Protein AF-A0A7Y2B3M0-F1 (afdb_monomer)

Solv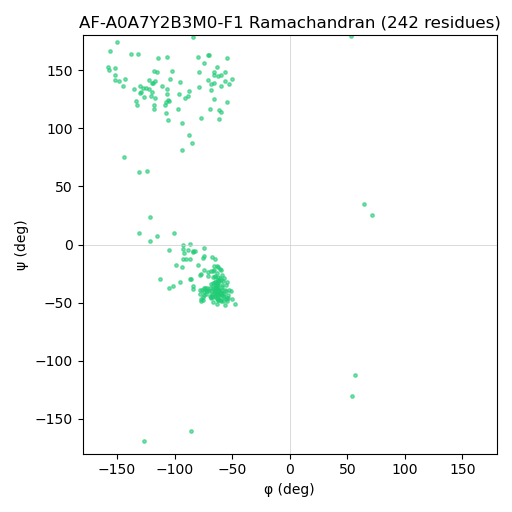ent-accessible surface area (backbone atoms only — not comparable to full-atom values): 13397 Å² total; per-residue (Å²): 131,68,60,68,61,49,25,58,49,48,61,69,69,32,36,65,32,45,37,35,51,78,42,70,44,81,36,73,68,59,96,80,57,89,40,47,88,59,35,51,63,46,27,55,77,70,73,52,77,94,73,51,68,92,46,26,65,62,54,41,37,53,62,37,59,78,42,57,67,53,59,34,37,34,54,42,44,43,67,68,42,47,84,82,48,54,66,75,58,39,59,51,47,28,54,43,48,55,80,54,57,47,40,76,67,41,89,57,40,70,48,19,52,53,46,40,54,36,45,44,54,48,24,71,48,36,63,92,61,28,67,86,70,63,26,29,38,38,30,36,40,40,29,30,92,41,72,67,48,44,54,50,69,66,36,96,69,57,47,45,36,22,52,49,32,40,56,53,49,53,38,59,81,81,32,53,52,45,65,77,34,48,68,37,61,54,37,54,50,42,89,62,30,60,25,54,48,60,38,78,45,77,55,71,69,59,94,54,35,38,27,37,40,36,31,30,38,31,74,63,54,56,66,46,67,86,41,56,66,40,67,18,76,28,52,60,57,62,78,81,74,75,84,127

Foldseek 3Di:
DPFVVQLVVVLVVFFKKKKFFPDKDKDQADPVACALVLLVVLCVVLVHDDDDRVCSLVSLLVSLLVDDQLVSQLSLLCSLQPVVDDSVRSSVLSVCQQVHQCLAPPPQLLCSLSSSRSLSSSCVSPVPRGDRFIKMKIKMKMFGPDPVVQCQLPPPDHFLLQVLQFLCQLADCPQPSCVVCVSQSSGLHDPSSNSQFSDWDWDDDDDRITMIITMGGCSNRVRCNPRGIDMGGGDHHDDPDPDD

Structure (mmCIF, N/CA/C/O backbone):
data_AF-A0A7Y2B3M0-F1
#
_entry.id   AF-A0A7Y2B3M0-F1
#
loop_
_atom_site.group_PDB
_atom_site.id
_atom_site.type_symbol
_atom_site.label_atom_id
_atom_site.label_alt_id
_atom_site.label_comp_id
_atom_site.label_asym_id
_atom_site.label_entity_id
_atom_site.label_seq_id
_atom_site.pdbx_PDB_ins_code
_atom_site.Cartn_x
_atom_site.Cartn_y
_atom_site.Cartn_z
_atom_site.occupancy
_atom_site.B_iso_or_equiv
_atom_site.auth_seq_id
_atom_site.auth_comp_id
_atom_site.auth_asym_id
_atom_site.auth_atom_id
_atom_site.pdbx_PDB_model_num
ATOM 1 N N . MET A 1 1 ? -5.504 -18.531 -31.315 1.00 42.00 1 MET A N 1
ATOM 2 C CA . MET A 1 1 ? -4.315 -18.423 -32.203 1.00 42.00 1 MET A CA 1
ATOM 3 C C . MET A 1 1 ? -3.896 -16.975 -32.497 1.00 42.00 1 MET A C 1
ATOM 5 O O . MET A 1 1 ? -2.816 -16.779 -33.042 1.00 42.00 1 MET A O 1
ATOM 9 N N . THR A 1 2 ? -4.705 -15.974 -32.122 1.00 44.50 2 THR A N 1
ATOM 10 C CA . THR A 1 2 ? -4.418 -14.540 -32.324 1.00 44.50 2 THR A CA 1
ATOM 11 C C . THR A 1 2 ? -3.591 -13.923 -31.180 1.00 44.50 2 THR A C 1
ATOM 13 O O . THR A 1 2 ? -2.756 -13.068 -31.456 1.00 44.50 2 THR A O 1
ATOM 16 N N . ASP A 1 3 ? -3.715 -14.419 -29.940 1.00 51.50 3 ASP A N 1
ATOM 17 C CA . ASP A 1 3 ? -3.012 -13.863 -28.764 1.00 51.50 3 ASP A CA 1
ATOM 18 C C . ASP A 1 3 ? -1.495 -14.062 -28.760 1.00 51.50 3 ASP A C 1
ATOM 20 O O . ASP A 1 3 ? -0.745 -13.110 -28.561 1.00 51.50 3 ASP A O 1
ATOM 24 N N . ALA A 1 4 ? -1.014 -15.270 -29.068 1.00 49.09 4 ALA A N 1
ATOM 25 C CA . ALA A 1 4 ? 0.418 -15.575 -28.996 1.00 49.09 4 ALA A CA 1
ATOM 26 C C . ALA A 1 4 ? 1.272 -14.722 -29.959 1.00 49.09 4 ALA A C 1
ATOM 28 O O . ALA A 1 4 ? 2.414 -14.390 -29.656 1.00 49.09 4 ALA A O 1
ATOM 29 N N . ARG A 1 5 ? 0.715 -14.321 -31.115 1.00 45.62 5 ARG A N 1
ATOM 30 C CA . ARG A 1 5 ? 1.388 -13.411 -32.064 1.00 45.62 5 ARG A CA 1
ATOM 31 C C . ARG A 1 5 ? 1.350 -11.948 -31.617 1.00 45.62 5 ARG A C 1
ATOM 33 O O . ARG A 1 5 ? 2.206 -11.179 -32.044 1.00 45.62 5 ARG A O 1
ATOM 40 N N . SER A 1 6 ? 0.364 -11.564 -30.807 1.00 53.88 6 SER A N 1
ATOM 41 C CA . SER A 1 6 ? 0.262 -10.219 -30.239 1.00 53.88 6 SER A CA 1
ATOM 42 C C . SER A 1 6 ? 1.246 -10.053 -29.081 1.00 53.88 6 SER A C 1
ATOM 44 O O . SER A 1 6 ? 2.038 -9.117 -29.104 1.00 53.88 6 SER A O 1
ATOM 46 N N . ALA A 1 7 ? 1.298 -11.019 -28.155 1.00 53.41 7 ALA A N 1
ATOM 47 C CA . ALA A 1 7 ? 2.255 -11.039 -27.046 1.00 53.41 7 ALA A CA 1
ATOM 48 C C . ALA A 1 7 ? 3.722 -11.060 -27.528 1.00 53.41 7 ALA A C 1
ATOM 50 O O . ALA A 1 7 ? 4.543 -10.272 -27.059 1.00 53.41 7 ALA A O 1
ATOM 51 N N . ASP A 1 8 ? 4.049 -11.873 -28.547 1.00 54.00 8 ASP A N 1
ATOM 52 C CA . ASP A 1 8 ? 5.396 -11.896 -29.151 1.00 54.00 8 ASP A CA 1
ATOM 53 C C . ASP A 1 8 ? 5.755 -10.565 -29.843 1.00 54.00 8 ASP A C 1
ATOM 55 O O . ASP A 1 8 ? 6.922 -10.184 -29.909 1.00 54.00 8 ASP A O 1
ATOM 59 N N . ARG A 1 9 ? 4.768 -9.801 -30.330 1.00 54.81 9 ARG A N 1
ATOM 60 C CA . ARG A 1 9 ? 5.015 -8.476 -30.917 1.00 54.81 9 ARG A CA 1
ATOM 61 C C . ARG A 1 9 ? 5.235 -7.410 -29.846 1.00 54.81 9 ARG A C 1
ATOM 63 O O . ARG A 1 9 ? 6.160 -6.615 -29.978 1.00 54.81 9 ARG A O 1
ATOM 70 N N . THR A 1 10 ? 4.443 -7.417 -28.779 1.00 58.38 10 THR A N 1
ATOM 71 C CA . THR A 1 10 ? 4.579 -6.456 -27.678 1.00 58.38 10 THR A CA 1
ATOM 72 C C . THR A 1 10 ? 5.896 -6.649 -26.922 1.00 58.38 10 THR A C 1
ATOM 74 O O . THR A 1 10 ? 6.602 -5.677 -26.663 1.00 58.38 10 THR A O 1
ATOM 77 N N . ARG A 1 11 ? 6.326 -7.901 -26.708 1.00 57.12 11 ARG A N 1
ATOM 78 C CA . ARG A 1 11 ? 7.630 -8.211 -26.099 1.00 57.12 11 ARG A CA 1
ATOM 79 C C . ARG A 1 11 ? 8.821 -7.695 -26.921 1.00 57.12 11 ARG A C 1
ATOM 81 O O . ARG A 1 11 ? 9.835 -7.286 -26.354 1.00 57.12 11 ARG A O 1
ATOM 88 N N . ARG A 1 12 ? 8.687 -7.648 -28.253 1.00 56.94 12 ARG A N 1
ATOM 89 C CA . ARG A 1 12 ? 9.691 -7.079 -29.177 1.00 56.94 12 ARG A CA 1
ATOM 90 C C . ARG A 1 12 ? 9.731 -5.549 -29.174 1.00 56.94 12 ARG A C 1
ATOM 92 O O . ARG A 1 12 ? 10.746 -4.976 -29.560 1.00 56.94 12 ARG A O 1
ATOM 99 N N . GLU A 1 13 ? 8.656 -4.891 -28.751 1.00 69.31 13 GLU A N 1
ATOM 100 C CA . GLU A 1 13 ? 8.584 -3.430 -28.615 1.00 69.31 13 GLU A CA 1
ATOM 101 C C . GLU A 1 13 ? 8.982 -2.939 -27.215 1.00 69.31 13 GLU A C 1
ATOM 103 O O . GLU A 1 13 ? 9.154 -1.733 -27.027 1.00 69.31 13 GLU A O 1
ATOM 108 N N . GLY A 1 14 ? 9.195 -3.854 -26.264 1.00 82.38 14 GLY A N 1
ATOM 109 C CA . GLY A 1 14 ? 9.702 -3.535 -24.936 1.00 82.38 14 GLY A CA 1
ATOM 110 C C . GLY A 1 14 ? 11.018 -2.758 -24.960 1.00 82.38 14 GLY A C 1
ATOM 111 O O . GLY A 1 14 ? 11.762 -2.732 -25.953 1.00 82.38 14 GLY A O 1
ATOM 112 N N . ARG A 1 15 ? 11.309 -2.104 -23.843 1.00 93.50 15 ARG A N 1
ATOM 113 C CA . ARG A 1 15 ? 12.589 -1.446 -23.601 1.00 93.50 15 ARG A CA 1
ATOM 114 C C . ARG A 1 15 ? 13.291 -2.122 -22.447 1.00 93.50 15 ARG A C 1
ATOM 116 O O . ARG A 1 15 ? 12.646 -2.635 -21.536 1.00 93.50 15 ARG A O 1
ATOM 123 N N . GLU A 1 16 ? 14.611 -2.097 -22.534 1.00 96.06 16 GLU A N 1
ATOM 124 C CA . GLU A 1 16 ? 15.464 -2.560 -21.460 1.00 96.06 16 GLU A CA 1
ATOM 125 C C . GLU A 1 16 ? 15.555 -1.477 -20.379 1.00 96.06 16 GLU A C 1
ATOM 127 O O . GLU A 1 16 ? 15.729 -0.282 -20.670 1.00 96.06 16 GLU A O 1
ATOM 132 N N . PHE A 1 17 ? 15.445 -1.927 -19.137 1.00 97.31 17 PHE A N 1
ATOM 133 C CA . PHE A 1 17 ? 15.629 -1.147 -17.931 1.00 97.31 17 PHE A CA 1
ATOM 134 C C . PHE A 1 17 ? 16.642 -1.852 -17.037 1.00 97.31 17 PHE A C 1
ATOM 136 O O . PHE A 1 17 ? 16.553 -3.060 -16.828 1.00 97.31 17 PHE A O 1
ATOM 143 N N . GLN A 1 18 ? 17.587 -1.091 -16.500 1.00 97.88 18 GLN A N 1
ATOM 144 C CA . GLN A 1 18 ? 18.466 -1.541 -15.428 1.00 97.88 18 GLN A CA 1
ATOM 145 C C . GLN A 1 18 ? 17.874 -1.056 -14.112 1.00 97.88 18 GLN A C 1
ATOM 147 O O . GLN A 1 18 ? 17.516 0.119 -13.999 1.00 97.88 18 GLN A O 1
ATOM 152 N N . VAL A 1 19 ? 17.721 -1.956 -13.149 1.00 98.12 19 VAL A N 1
ATOM 153 C CA . VAL A 1 19 ? 17.032 -1.674 -11.893 1.00 98.12 19 VAL A CA 1
ATOM 154 C C . VAL A 1 19 ? 17.940 -2.007 -10.726 1.00 98.12 19 VAL A C 1
ATOM 156 O O . VAL A 1 19 ? 18.574 -3.058 -10.704 1.00 98.12 19 VAL A O 1
ATOM 159 N N . GLU A 1 20 ? 17.980 -1.104 -9.759 1.00 97.81 20 GLU A N 1
ATOM 160 C CA . GLU A 1 20 ? 18.671 -1.258 -8.483 1.00 97.81 20 GLU A CA 1
ATOM 161 C C . GLU A 1 20 ? 17.637 -1.124 -7.361 1.00 97.81 20 GLU A C 1
ATOM 163 O O . GLU A 1 20 ? 16.876 -0.150 -7.334 1.00 97.81 20 GLU A O 1
ATOM 168 N N . CYS A 1 21 ? 17.594 -2.090 -6.444 1.00 97.31 21 CYS A N 1
ATOM 169 C CA . CYS A 1 21 ? 16.841 -1.978 -5.202 1.00 97.31 21 CYS A CA 1
ATOM 170 C C . CYS A 1 21 ? 17.634 -1.096 -4.237 1.00 97.31 21 CYS A C 1
ATOM 172 O O . CYS A 1 21 ? 18.686 -1.480 -3.734 1.00 97.31 21 CYS A O 1
ATOM 174 N N . VAL A 1 22 ? 17.134 0.114 -4.005 1.00 96.69 22 VAL A N 1
ATOM 175 C CA . VAL A 1 22 ? 17.760 1.091 -3.106 1.00 96.69 22 VAL A CA 1
ATOM 176 C C . VAL A 1 22 ? 17.346 0.820 -1.664 1.00 96.69 22 VAL A C 1
ATOM 178 O O . VAL A 1 22 ? 18.139 0.975 -0.736 1.00 96.69 22 VAL A O 1
ATOM 181 N N . HIS A 1 23 ? 16.086 0.436 -1.466 1.00 96.62 23 HIS A N 1
ATOM 182 C CA . HIS A 1 23 ? 15.541 0.153 -0.151 1.00 96.62 23 HIS A CA 1
ATOM 183 C C . HIS A 1 23 ? 14.409 -0.865 -0.238 1.00 96.62 23 HIS A C 1
ATOM 185 O O . HIS A 1 23 ? 13.566 -0.788 -1.128 1.00 96.62 23 HIS A O 1
ATOM 191 N N . TRP A 1 24 ? 14.351 -1.759 0.741 1.00 97.19 24 TRP A N 1
ATOM 192 C CA . TRP A 1 24 ? 13.223 -2.644 0.980 1.00 97.19 24 TRP A CA 1
ATOM 193 C C . TRP A 1 24 ? 12.932 -2.639 2.478 1.00 97.19 24 TRP A C 1
ATOM 195 O O . TRP A 1 24 ? 13.850 -2.735 3.297 1.00 97.19 24 TRP A O 1
ATOM 205 N N . ALA A 1 25 ? 11.664 -2.504 2.848 1.00 96.31 25 ALA A N 1
ATOM 206 C CA . ALA A 1 25 ? 11.243 -2.609 4.234 1.00 96.31 25 ALA A CA 1
ATOM 207 C C . ALA A 1 25 ? 9.803 -3.094 4.350 1.00 96.31 25 ALA A C 1
ATOM 209 O O . ALA A 1 25 ? 8.925 -2.703 3.578 1.00 96.31 25 ALA A O 1
ATOM 210 N N . GLN A 1 26 ? 9.537 -3.865 5.402 1.00 94.56 26 GLN A N 1
ATOM 211 C CA . GLN A 1 26 ? 8.171 -4.070 5.859 1.00 94.56 26 GLN A CA 1
ATOM 212 C C . GLN A 1 26 ? 7.615 -2.769 6.442 1.00 94.56 26 GLN A C 1
ATOM 214 O O . GLN A 1 26 ? 8.246 -2.124 7.284 1.00 94.56 26 GLN A O 1
ATOM 219 N N . VAL A 1 27 ? 6.401 -2.415 6.038 1.00 93.25 27 VAL A N 1
ATOM 220 C CA . VAL A 1 27 ? 5.670 -1.256 6.549 1.00 93.25 27 VAL A CA 1
ATOM 221 C C . VAL A 1 27 ? 4.384 -1.697 7.232 1.00 93.25 27 VAL A C 1
ATOM 223 O O . VAL A 1 27 ? 3.783 -2.715 6.894 1.00 93.25 27 VAL A O 1
ATOM 226 N N . ARG A 1 28 ? 3.980 -0.924 8.242 1.00 87.56 28 ARG A N 1
ATOM 227 C CA . ARG A 1 28 ? 2.812 -1.210 9.096 1.00 87.56 28 ARG A CA 1
ATOM 228 C C . ARG A 1 28 ? 1.698 -0.176 8.973 1.00 87.56 28 ARG A C 1
ATOM 230 O O . ARG A 1 28 ? 0.762 -0.194 9.757 1.00 87.56 28 ARG A O 1
ATOM 237 N N . ALA A 1 29 ? 1.838 0.747 8.033 1.00 89.38 29 ALA A N 1
ATOM 238 C CA . ALA A 1 29 ? 0.847 1.751 7.698 1.00 89.38 29 ALA A CA 1
ATOM 239 C C . ALA A 1 29 ? 1.104 2.216 6.265 1.00 89.38 29 ALA A C 1
ATOM 241 O O . ALA A 1 29 ? 2.250 2.209 5.804 1.00 89.38 29 ALA A O 1
ATOM 242 N N . LEU A 1 30 ? 0.045 2.623 5.570 1.00 89.44 30 LEU A N 1
ATOM 243 C CA . LEU A 1 30 ? 0.185 3.304 4.288 1.00 89.44 30 LEU A CA 1
ATOM 244 C C . LEU A 1 30 ? 0.655 4.750 4.503 1.00 89.44 30 LEU A C 1
ATOM 246 O O . LEU A 1 30 ? 0.369 5.328 5.554 1.00 89.44 30 LEU A O 1
ATOM 250 N N . PRO A 1 31 ? 1.294 5.381 3.500 1.00 82.38 31 PRO A N 1
ATOM 251 C CA . PRO A 1 31 ? 1.662 6.796 3.571 1.00 82.38 31 PRO A CA 1
ATOM 252 C C . PRO A 1 31 ? 0.476 7.741 3.821 1.00 82.38 31 PRO A C 1
ATOM 254 O O . PRO A 1 31 ? 0.659 8.803 4.408 1.00 82.38 31 PRO A O 1
ATOM 257 N N . SER A 1 32 ? -0.735 7.365 3.389 1.00 81.00 32 SER A N 1
ATOM 258 C CA . SER A 1 32 ? -1.970 8.114 3.656 1.00 81.00 32 SER A CA 1
ATOM 259 C C . SER A 1 32 ? -2.360 8.110 5.138 1.00 81.00 32 SER A C 1
ATOM 261 O O . SER A 1 32 ? -2.851 9.130 5.617 1.00 81.00 32 SER A O 1
ATOM 263 N N . GLY A 1 33 ? -2.110 7.000 5.846 1.00 85.56 33 GLY A N 1
ATOM 264 C CA . GLY A 1 33 ? -2.260 6.822 7.295 1.00 85.56 33 GLY A CA 1
ATOM 265 C C . GLY A 1 33 ? -3.624 7.197 7.898 1.00 85.56 33 GLY A C 1
ATOM 266 O O . GLY A 1 33 ? -4.533 7.678 7.224 1.00 85.56 33 GLY A O 1
ATOM 267 N N . TRP A 1 34 ? -3.761 7.020 9.213 1.00 94.75 34 TRP A N 1
ATOM 268 C CA . TRP A 1 34 ? -4.902 7.519 9.992 1.00 94.75 34 TRP A CA 1
ATOM 269 C C . TRP A 1 34 ? -4.569 8.888 10.589 1.00 94.75 34 TRP A C 1
ATOM 271 O O . TRP A 1 34 ? -4.131 9.005 11.729 1.00 94.75 34 TRP A O 1
ATOM 281 N N . THR A 1 35 ? -4.709 9.931 9.772 1.00 95.38 35 THR A N 1
ATOM 282 C CA . THR A 1 35 ? -4.489 11.328 10.179 1.00 95.38 35 THR A CA 1
ATOM 283 C C . THR A 1 35 ? -5.700 11.886 10.936 1.00 95.38 35 THR A C 1
ATOM 285 O O . THR A 1 35 ? -6.802 11.357 10.768 1.00 95.38 35 THR A O 1
ATOM 288 N N . PRO A 1 36 ? -5.561 12.988 11.703 1.00 95.69 36 PRO A N 1
ATOM 289 C CA . PRO A 1 36 ? -6.703 13.633 12.358 1.00 95.69 36 PRO A CA 1
ATOM 290 C C . PRO A 1 36 ? -7.861 13.923 11.394 1.00 95.69 36 PRO A C 1
ATOM 292 O O . PRO A 1 36 ? -9.005 13.615 11.698 1.00 95.69 36 PRO A O 1
ATOM 295 N N . ALA A 1 37 ? -7.569 14.367 10.168 1.00 95.00 37 ALA A N 1
ATOM 296 C CA . ALA A 1 37 ? -8.586 14.616 9.142 1.00 95.00 37 ALA A CA 1
ATOM 297 C C . ALA A 1 37 ? -9.443 13.383 8.782 1.00 95.00 37 A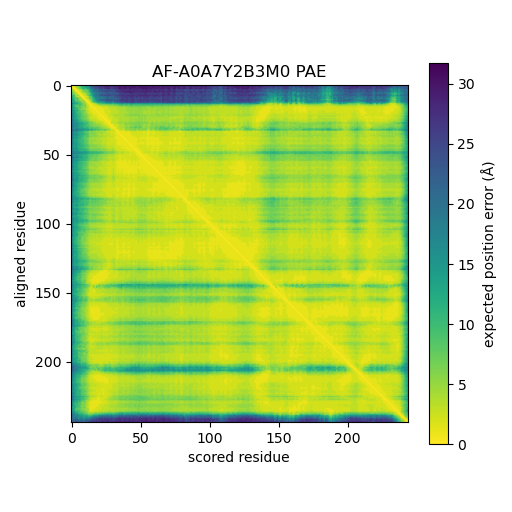LA A C 1
ATOM 299 O O . ALA A 1 37 ? -10.573 13.538 8.326 1.00 95.00 37 ALA A O 1
ATOM 300 N N . ARG A 1 38 ? -8.917 12.165 8.969 1.00 95.31 38 ARG A N 1
ATOM 301 C CA . ARG A 1 38 ? -9.646 10.902 8.762 1.00 95.31 38 ARG A CA 1
ATOM 302 C C . ARG A 1 38 ? -10.257 10.352 10.046 1.00 95.31 38 ARG A C 1
ATOM 304 O O . ARG A 1 38 ? -11.298 9.708 9.991 1.00 95.31 38 ARG A O 1
ATOM 311 N N . LEU A 1 39 ? -9.605 10.593 11.179 1.00 97.75 39 LEU A N 1
ATOM 312 C CA . LEU A 1 39 ? -10.051 10.127 12.488 1.00 97.75 39 LEU A CA 1
ATOM 313 C C . LEU A 1 39 ? -11.248 10.929 13.004 1.00 97.75 39 LEU A C 1
ATOM 315 O O . LEU A 1 39 ? -12.158 10.335 13.563 1.00 97.75 39 LEU A O 1
ATOM 319 N N . MET A 1 40 ? -11.296 12.243 12.769 1.00 96.94 40 MET A N 1
ATOM 320 C CA . MET A 1 40 ? -12.395 13.089 13.252 1.00 96.94 40 MET A CA 1
ATOM 321 C C . MET A 1 40 ? -13.771 12.657 12.699 1.00 96.94 40 MET A C 1
ATOM 323 O O . MET A 1 40 ? -14.667 12.428 13.504 1.00 96.94 40 MET A O 1
ATOM 327 N N . PRO A 1 41 ? -13.957 12.407 11.384 1.00 95.81 41 PRO A N 1
ATOM 328 C CA . PRO A 1 41 ? -15.227 11.867 10.883 1.00 95.81 41 PRO A CA 1
ATOM 329 C C . PRO A 1 41 ? -15.571 10.472 11.428 1.00 95.81 41 PRO A C 1
ATOM 331 O O . PRO A 1 41 ? -16.745 10.129 11.565 1.00 95.81 41 PRO A O 1
ATOM 334 N N . LEU A 1 42 ? -14.560 9.646 11.725 1.00 97.44 42 LEU A N 1
ATOM 335 C CA . LEU A 1 42 ? -14.775 8.343 12.352 1.00 97.44 42 LEU A CA 1
ATOM 336 C C . LEU A 1 42 ? -15.250 8.519 13.802 1.00 97.44 42 LEU A C 1
ATOM 338 O O . LEU A 1 42 ? -16.223 7.878 14.180 1.00 97.44 42 LEU A O 1
ATOM 342 N N . LEU A 1 43 ? -14.643 9.418 14.579 1.00 98.00 43 LEU A N 1
ATOM 343 C CA . LEU A 1 43 ? -15.092 9.774 15.930 1.00 98.00 43 LEU A CA 1
ATOM 344 C C . LEU A 1 43 ? -16.540 10.269 15.945 1.00 98.00 43 LEU A C 1
ATOM 346 O O . LEU A 1 43 ? -17.320 9.799 16.771 1.00 98.00 43 LEU A O 1
ATOM 350 N N . ASP A 1 44 ? -16.923 11.112 14.983 1.00 95.62 44 ASP A N 1
ATOM 351 C CA . ASP A 1 44 ? -18.313 11.553 14.827 1.00 95.62 44 ASP A CA 1
ATOM 352 C C . ASP A 1 44 ? -19.255 10.352 14.620 1.00 95.62 44 ASP A C 1
ATOM 354 O O . ASP A 1 44 ? -20.300 10.252 15.260 1.00 95.62 44 ASP A O 1
ATOM 358 N N . SER A 1 45 ? -18.870 9.392 13.768 1.00 94.38 45 SER A N 1
ATOM 359 C CA . SER A 1 45 ? -19.652 8.162 13.545 1.00 94.38 45 SER A CA 1
ATOM 360 C C . SER A 1 45 ? -19.676 7.216 14.752 1.00 94.38 45 SER A C 1
ATOM 362 O O . SER A 1 45 ? -20.589 6.401 14.883 1.00 94.38 45 SER A O 1
ATOM 364 N N . LEU A 1 46 ? -18.681 7.332 15.635 1.00 96.56 46 LEU A N 1
ATOM 365 C CA . LEU A 1 46 ? -18.602 6.612 16.902 1.00 96.56 46 LEU A CA 1
ATOM 366 C C . LEU A 1 46 ? -19.344 7.335 18.036 1.00 96.56 46 LEU A C 1
ATOM 368 O O . LEU A 1 46 ? -19.384 6.786 19.136 1.00 96.56 46 LEU A O 1
ATOM 372 N N . GLU A 1 47 ? -19.960 8.490 17.757 1.00 96.19 47 GLU A N 1
ATOM 373 C CA . GLU A 1 47 ? -20.680 9.349 18.707 1.00 96.19 47 GLU A CA 1
ATOM 374 C C . GLU A 1 47 ? -19.769 9.953 19.796 1.00 96.19 47 GLU A C 1
ATOM 376 O O . GLU A 1 47 ? -20.174 10.135 20.945 1.00 96.19 47 GLU A O 1
ATOM 381 N N . VAL A 1 48 ? -18.521 10.275 19.434 1.00 96.38 48 VAL A N 1
ATOM 382 C CA . VAL A 1 48 ? -17.535 10.902 20.328 1.00 96.38 48 VAL A CA 1
ATOM 383 C C . VAL A 1 48 ? -17.320 12.361 19.934 1.00 96.38 48 VAL A C 1
ATOM 385 O O . VAL A 1 48 ? -16.760 12.658 18.884 1.00 96.38 48 VAL A O 1
ATOM 388 N N . GLU A 1 49 ? -17.727 13.281 20.807 1.00 93.44 49 GLU A N 1
ATOM 389 C CA . GLU A 1 49 ? -17.650 14.727 20.568 1.00 93.44 49 GLU A CA 1
ATOM 390 C C . GLU A 1 49 ? -16.540 15.408 21.385 1.00 93.44 49 GLU A C 1
ATOM 392 O O . GLU A 1 49 ? -16.087 14.902 22.412 1.00 93.44 49 GLU A O 1
ATOM 397 N N . GLY A 1 50 ? -16.145 16.616 20.964 1.00 93.31 50 GLY A N 1
ATOM 398 C CA . GLY A 1 50 ? -15.253 17.487 21.743 1.00 93.31 50 GLY A CA 1
ATOM 399 C C . GLY A 1 50 ? -13.799 17.015 21.811 1.00 93.31 50 GLY A C 1
ATOM 400 O O . GLY A 1 50 ? -13.101 17.345 22.767 1.00 93.31 50 GLY A O 1
ATOM 401 N N . VAL A 1 51 ? -13.358 16.238 20.820 1.00 96.25 51 VAL A N 1
ATOM 402 C CA . VAL A 1 51 ? -11.992 15.712 20.728 1.00 96.25 51 VAL A CA 1
ATOM 403 C C . VAL A 1 51 ? -11.081 16.712 20.018 1.00 96.25 51 VAL A C 1
ATOM 405 O O . VAL A 1 51 ? -11.409 17.216 18.946 1.00 96.25 51 VAL A O 1
ATOM 408 N N . GLU A 1 52 ? -9.919 16.979 20.608 1.00 96.75 52 GLU A N 1
ATOM 409 C CA . GLU A 1 52 ? -8.854 17.763 19.979 1.00 96.75 52 GLU A CA 1
ATOM 410 C C . GLU A 1 52 ? -8.073 16.904 18.972 1.00 96.75 52 GLU A C 1
ATOM 412 O O . GLU A 1 52 ? -7.872 15.706 19.177 1.00 96.75 52 GLU A O 1
ATOM 417 N N . GLU A 1 53 ? -7.560 17.509 17.895 1.00 96.12 53 GLU A N 1
ATOM 418 C CA . GLU A 1 53 ? -6.848 16.767 16.838 1.00 96.12 53 GLU A CA 1
ATOM 419 C C . GLU A 1 53 ? -5.631 15.978 17.352 1.00 96.12 53 GLU A C 1
ATOM 421 O O . GLU A 1 53 ? -5.313 14.920 16.806 1.00 96.12 53 GLU A O 1
ATOM 426 N N . SER A 1 54 ? -4.954 16.471 18.398 1.00 96.56 54 SER A N 1
ATOM 427 C CA . SER A 1 54 ? -3.811 15.784 19.019 1.00 96.56 54 SER A CA 1
ATOM 428 C C . SER A 1 54 ? -4.193 14.466 19.685 1.00 96.56 54 SER A C 1
ATOM 430 O O . SER A 1 54 ? -3.360 13.563 19.758 1.00 96.56 54 SER A O 1
ATOM 432 N N . ASP A 1 55 ? -5.444 14.356 20.124 1.00 97.62 55 ASP A N 1
ATOM 433 C CA . ASP A 1 55 ? -5.953 13.243 20.921 1.00 97.62 55 ASP A CA 1
ATOM 434 C C . ASP A 1 55 ? -6.828 12.311 20.065 1.00 97.62 55 ASP A C 1
ATOM 436 O O . ASP A 1 55 ? -7.250 11.246 20.516 1.00 97.62 55 ASP A O 1
ATOM 440 N N . ALA A 1 56 ? -7.070 12.674 18.798 1.00 97.94 56 ALA A N 1
ATOM 441 C CA . ALA A 1 56 ? -7.987 11.986 17.896 1.00 97.94 56 ALA A CA 1
ATOM 442 C C . ALA A 1 56 ? -7.700 10.484 17.773 1.00 97.94 56 ALA A C 1
ATOM 444 O O . ALA A 1 56 ? -8.629 9.677 17.807 1.00 97.94 56 ALA A O 1
ATOM 445 N N . LEU A 1 57 ? -6.428 10.084 17.656 1.00 97.75 57 LEU A N 1
ATOM 446 C CA . LEU A 1 57 ? -6.073 8.666 17.553 1.00 97.75 57 LEU A CA 1
ATOM 447 C C . LEU A 1 57 ? -6.384 7.922 18.853 1.00 97.75 57 LEU A C 1
ATOM 449 O O . LEU A 1 57 ? -7.036 6.885 18.809 1.00 97.75 57 LEU A O 1
ATOM 453 N N . GLU A 1 58 ? -5.947 8.452 19.995 1.00 98.25 58 GLU A N 1
ATOM 454 C CA . GLU A 1 58 ? -6.170 7.825 21.302 1.00 98.25 58 GLU A CA 1
ATOM 455 C C . GLU A 1 58 ? -7.666 7.661 21.584 1.00 98.25 58 GLU A C 1
ATOM 457 O O . GLU A 1 58 ? -8.123 6.553 21.872 1.00 98.25 58 GLU A O 1
ATOM 462 N N . MET A 1 59 ? -8.442 8.728 21.380 1.00 98.31 59 MET A N 1
ATOM 463 C CA . MET A 1 59 ? -9.893 8.706 21.555 1.00 98.31 59 MET A CA 1
ATOM 464 C C . MET A 1 59 ? -10.578 7.733 20.592 1.00 98.31 59 MET A C 1
ATOM 466 O O . MET A 1 59 ? -11.505 7.032 20.992 1.00 98.31 59 MET A O 1
ATOM 470 N N . THR A 1 60 ? -10.104 7.632 19.344 1.00 98.62 60 THR A N 1
ATOM 471 C CA . THR A 1 60 ? -10.652 6.674 18.369 1.00 98.62 60 THR A CA 1
ATOM 472 C C . THR A 1 60 ? -10.414 5.243 18.831 1.00 98.62 60 THR A C 1
ATOM 474 O O . THR A 1 60 ? -11.328 4.424 18.796 1.00 98.62 60 THR A O 1
ATOM 477 N N . LEU A 1 61 ? -9.198 4.926 19.287 1.00 98.50 61 LEU A N 1
ATOM 478 C CA . LEU A 1 61 ? -8.863 3.583 19.757 1.00 98.50 61 LEU A CA 1
ATOM 479 C C . LEU A 1 61 ? -9.708 3.184 20.972 1.00 98.50 61 LEU A C 1
ATOM 481 O O . LEU A 1 61 ? -10.211 2.063 20.999 1.00 98.50 61 LEU A O 1
ATOM 485 N N . MET A 1 62 ? -9.912 4.092 21.932 1.00 98.12 62 MET A N 1
ATOM 486 C CA . MET A 1 62 ? -10.784 3.841 23.085 1.00 98.12 62 MET A CA 1
ATOM 487 C C . MET A 1 62 ? -12.237 3.603 22.660 1.00 98.12 62 MET A C 1
ATOM 489 O O . MET A 1 62 ? -12.843 2.613 23.056 1.00 98.12 62 MET A O 1
ATOM 493 N N . ALA A 1 63 ? -12.774 4.460 21.792 1.00 98.31 63 ALA A N 1
ATOM 494 C CA . ALA A 1 63 ? -14.153 4.352 21.328 1.00 98.31 63 ALA A CA 1
ATOM 495 C C . ALA A 1 63 ? -14.417 3.083 20.500 1.00 98.31 63 ALA A C 1
ATOM 497 O O . ALA A 1 63 ? -15.514 2.528 20.544 1.00 98.31 63 ALA A O 1
ATOM 498 N N . LEU A 1 64 ? -13.416 2.603 19.754 1.00 98.44 64 LEU A N 1
ATOM 499 C CA . LEU A 1 64 ? -13.486 1.306 19.083 1.00 98.44 64 LEU A CA 1
ATOM 500 C C . LEU A 1 64 ? -13.486 0.157 20.099 1.00 98.44 64 LEU A C 1
ATOM 502 O O . LEU A 1 64 ? -14.262 -0.777 19.940 1.00 98.44 64 LEU A O 1
ATOM 506 N N . GLN A 1 65 ? -12.654 0.224 21.143 1.00 97.94 65 GLN A N 1
ATOM 507 C CA . GLN A 1 65 ? -12.553 -0.811 22.182 1.00 97.94 65 GLN A CA 1
ATOM 508 C C . GLN A 1 65 ? -13.811 -0.955 23.049 1.00 97.94 65 GLN A C 1
ATOM 510 O O . GLN A 1 65 ? -14.027 -2.027 23.613 1.00 97.94 65 GLN A O 1
ATOM 515 N N . ASP A 1 66 ? -14.643 0.085 23.132 1.00 97.38 66 ASP A N 1
ATOM 516 C CA . ASP A 1 66 ? -15.940 0.047 23.820 1.00 97.38 66 ASP A CA 1
ATOM 517 C C . ASP A 1 66 ? -17.026 -0.722 23.036 1.00 97.38 66 ASP A C 1
ATOM 519 O O . ASP A 1 66 ? -18.148 -0.883 23.522 1.00 97.38 66 ASP A O 1
ATOM 523 N N . ARG A 1 67 ? -16.704 -1.211 21.830 1.00 96.12 67 ARG A N 1
ATOM 524 C CA . ARG A 1 67 ? -17.603 -1.959 20.940 1.00 96.12 67 ARG A CA 1
ATOM 525 C C . ARG A 1 67 ? -17.134 -3.397 20.747 1.00 96.12 67 ARG A C 1
ATOM 527 O O . ARG A 1 67 ? -15.959 -3.725 20.928 1.00 96.12 67 ARG A O 1
ATOM 534 N N . ASP A 1 68 ? -18.055 -4.254 20.312 1.00 95.19 68 ASP A N 1
ATOM 535 C CA . ASP A 1 68 ? -17.684 -5.582 19.832 1.00 95.19 68 ASP A CA 1
ATOM 536 C C . ASP A 1 68 ? -16.843 -5.467 18.552 1.00 95.19 68 ASP A C 1
ATOM 538 O O . ASP A 1 68 ? -17.010 -4.552 17.744 1.00 95.19 68 ASP A O 1
ATOM 542 N N . LEU A 1 69 ? -15.919 -6.412 18.356 1.00 95.31 69 LEU A N 1
ATOM 543 C CA . LEU A 1 69 ? -14.933 -6.347 17.273 1.00 95.31 69 LEU A CA 1
ATOM 544 C C . LEU A 1 69 ? -15.576 -6.275 15.880 1.00 95.31 69 LEU A C 1
ATOM 546 O O . LEU A 1 69 ? -15.079 -5.548 15.026 1.00 95.31 69 LEU A O 1
ATOM 550 N N . ASP A 1 70 ? -16.690 -6.979 15.669 1.00 94.94 70 ASP A N 1
ATOM 551 C CA . ASP A 1 70 ? -17.438 -6.930 14.409 1.00 94.94 70 ASP A CA 1
ATOM 552 C C . ASP A 1 70 ? -17.997 -5.525 14.136 1.00 94.94 70 ASP A C 1
ATOM 554 O O . ASP A 1 70 ? -17.873 -5.007 13.026 1.00 94.94 70 ASP A O 1
ATOM 558 N N . GLU A 1 71 ? -18.557 -4.874 15.161 1.00 94.94 71 GLU A N 1
ATOM 559 C CA . GLU A 1 71 ? -19.108 -3.519 15.054 1.00 94.94 71 GLU A CA 1
ATOM 560 C C . GLU A 1 71 ? -18.001 -2.491 14.812 1.00 94.94 71 GLU A C 1
ATOM 562 O O . GLU A 1 71 ? -18.113 -1.644 13.926 1.00 94.94 71 GLU A O 1
ATOM 567 N N . ALA A 1 72 ? -16.903 -2.590 15.566 1.00 97.31 72 ALA A N 1
ATOM 568 C CA . ALA A 1 72 ? -15.738 -1.737 15.380 1.00 97.31 72 ALA A CA 1
ATOM 569 C C . ALA A 1 72 ? -15.157 -1.890 13.964 1.00 97.31 72 ALA A C 1
ATOM 571 O O . ALA A 1 72 ? -14.822 -0.895 13.317 1.00 97.31 72 ALA A O 1
ATOM 572 N N . ALA A 1 73 ? -15.073 -3.123 13.457 1.00 97.06 73 ALA A N 1
ATOM 573 C CA . ALA A 1 73 ? -14.599 -3.401 12.110 1.00 97.06 73 ALA A CA 1
ATOM 574 C C . ALA A 1 73 ? -15.526 -2.829 11.027 1.00 97.06 73 ALA A C 1
ATOM 576 O O . ALA A 1 73 ? -15.015 -2.182 10.112 1.00 97.06 73 ALA A O 1
ATOM 577 N N . ASP A 1 74 ? -16.854 -2.975 11.130 1.00 96.06 74 ASP A N 1
ATOM 578 C CA . ASP A 1 74 ? -17.777 -2.348 10.167 1.00 96.06 74 ASP A CA 1
ATOM 579 C C . ASP A 1 74 ? -17.668 -0.815 10.189 1.00 96.06 74 ASP A C 1
ATOM 581 O O . ASP A 1 74 ? -17.618 -0.203 9.121 1.00 96.06 74 ASP A O 1
ATOM 585 N N . CYS A 1 75 ? -17.533 -0.183 11.365 1.00 96.38 75 CYS A N 1
ATOM 586 C CA . CYS A 1 75 ? -17.311 1.266 11.470 1.00 96.38 75 CYS A CA 1
ATOM 587 C C . CYS A 1 75 ? -16.042 1.711 10.724 1.00 96.38 75 CYS A C 1
ATOM 589 O O . CYS A 1 75 ? -16.083 2.646 9.919 1.00 96.38 75 CYS A O 1
ATOM 591 N N . VAL A 1 76 ? -14.915 1.027 10.946 1.00 97.62 76 VAL A N 1
ATOM 592 C CA . VAL A 1 76 ? -13.645 1.362 10.281 1.00 97.62 76 VAL A CA 1
ATOM 593 C C . VAL A 1 76 ? -13.723 1.094 8.774 1.00 97.62 76 VAL A C 1
ATOM 595 O O . VAL A 1 76 ? -13.297 1.931 7.978 1.00 97.62 76 VAL A O 1
ATOM 598 N N . LEU A 1 77 ? -14.315 -0.027 8.352 1.00 97.25 77 LEU A N 1
ATOM 599 C CA . LEU A 1 77 ? -14.509 -0.347 6.935 1.00 97.25 77 LEU A CA 1
ATOM 600 C C . LEU A 1 77 ? -15.439 0.661 6.245 1.00 97.25 77 LEU A C 1
ATOM 602 O O . LEU A 1 77 ? -15.175 1.062 5.113 1.00 97.25 77 LEU A O 1
ATOM 606 N N . GLN A 1 78 ? -16.500 1.116 6.913 1.00 96.31 78 GLN A N 1
ATOM 607 C CA . GLN A 1 78 ? -17.384 2.171 6.416 1.00 96.31 78 GLN A CA 1
ATOM 608 C C . GLN A 1 78 ? -16.638 3.504 6.270 1.00 96.31 78 GLN A C 1
ATOM 610 O O . GLN A 1 78 ? -16.872 4.216 5.292 1.00 96.31 78 GLN A O 1
ATOM 615 N N . ALA A 1 79 ? -15.724 3.830 7.187 1.00 96.19 79 ALA A N 1
ATOM 616 C CA . ALA A 1 79 ? -14.888 5.026 7.087 1.00 96.19 79 ALA A CA 1
ATOM 617 C C . ALA A 1 79 ? -13.873 4.950 5.930 1.00 96.19 79 ALA A C 1
ATOM 619 O O . ALA A 1 79 ? -13.587 5.966 5.299 1.00 96.19 79 ALA A O 1
ATOM 620 N N . VAL A 1 80 ? -13.343 3.761 5.623 1.00 95.94 80 VAL A N 1
ATOM 621 C CA . VAL A 1 80 ? -12.405 3.560 4.504 1.00 95.94 80 VAL A CA 1
ATOM 622 C C . VAL A 1 80 ? -13.119 3.529 3.153 1.00 95.94 80 VAL A C 1
ATOM 624 O O . VAL A 1 80 ? -12.688 4.193 2.213 1.00 95.94 80 VAL A O 1
ATOM 627 N N . PHE A 1 81 ? -14.196 2.754 3.037 1.00 95.12 81 PHE A N 1
ATOM 628 C CA . PHE A 1 81 ? -14.820 2.459 1.747 1.00 95.12 81 PHE A CA 1
ATOM 629 C C . PHE A 1 81 ? -16.046 3.318 1.436 1.00 95.12 81 PHE A C 1
ATOM 631 O O . PHE A 1 81 ? -16.454 3.388 0.272 1.00 95.12 81 PHE A O 1
ATOM 638 N N . GLY A 1 82 ? -16.656 3.974 2.423 1.00 93.00 82 GLY A N 1
ATOM 639 C CA . GLY A 1 82 ? -17.877 4.740 2.197 1.00 93.00 82 GLY A CA 1
ATOM 640 C C . GLY A 1 82 ? -18.959 3.883 1.527 1.00 93.00 82 GLY A C 1
ATOM 641 O O . GLY A 1 82 ? -19.220 2.746 1.926 1.00 93.00 82 GLY A O 1
ATOM 642 N N . ASP A 1 83 ? -19.537 4.413 0.451 1.00 90.38 83 ASP A N 1
ATOM 643 C CA . ASP A 1 83 ? -20.556 3.728 -0.355 1.00 90.38 83 ASP A CA 1
ATOM 644 C C . ASP A 1 83 ? -19.977 2.784 -1.425 1.00 90.38 83 ASP A C 1
ATOM 646 O O . ASP A 1 83 ? -20.727 2.074 -2.100 1.00 90.38 83 ASP A O 1
ATOM 650 N N . THR A 1 84 ? -18.650 2.752 -1.605 1.00 90.75 84 THR A N 1
ATOM 651 C CA . THR A 1 84 ? -18.008 1.887 -2.615 1.00 90.75 84 THR A CA 1
ATOM 652 C C . THR A 1 84 ? -18.066 0.407 -2.235 1.00 90.75 84 THR A C 1
ATOM 654 O O . THR A 1 84 ? -18.059 -0.457 -3.112 1.00 90.75 84 THR A O 1
ATOM 657 N N . MET A 1 85 ? -18.208 0.111 -0.939 1.00 93.94 85 MET A N 1
ATOM 658 C CA . MET A 1 85 ? -18.408 -1.234 -0.415 1.00 93.94 85 MET A CA 1
ATOM 6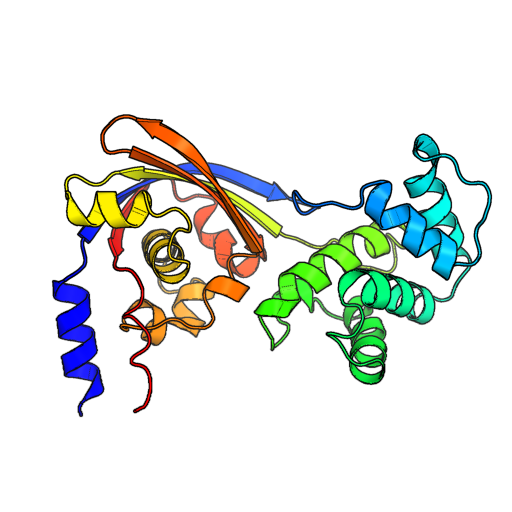59 C C . MET A 1 85 ? -19.763 -1.322 0.283 1.00 93.94 85 MET A C 1
ATOM 661 O O . MET A 1 85 ? -20.040 -0.613 1.251 1.00 93.94 85 MET A O 1
ATOM 665 N N . ARG A 1 86 ? -20.624 -2.217 -0.209 1.00 93.31 86 ARG A N 1
ATOM 666 C CA . ARG A 1 86 ? -21.967 -2.424 0.349 1.00 93.31 86 ARG A CA 1
ATOM 667 C C . ARG A 1 86 ? -21.875 -2.991 1.763 1.00 93.31 86 ARG A C 1
ATOM 669 O O . ARG A 1 86 ? -21.046 -3.857 2.022 1.00 93.31 86 ARG A O 1
ATOM 676 N N . ARG A 1 87 ? -22.815 -2.602 2.625 1.00 92.56 87 ARG A N 1
ATOM 677 C CA . ARG A 1 87 ? -22.890 -3.039 4.028 1.00 92.56 87 ARG A CA 1
ATOM 678 C C . ARG A 1 87 ? -22.739 -4.551 4.226 1.00 92.56 87 ARG A C 1
ATOM 680 O O . ARG A 1 87 ? -21.865 -4.960 4.967 1.00 92.56 87 ARG A O 1
ATOM 687 N N . GLY A 1 88 ? -23.500 -5.377 3.505 1.00 93.31 88 GLY A N 1
ATOM 688 C CA . GLY A 1 88 ? -23.397 -6.837 3.658 1.00 93.31 88 GLY A CA 1
ATOM 689 C C . GLY A 1 88 ? -22.025 -7.422 3.280 1.00 93.31 88 GLY A C 1
ATOM 690 O O . GLY A 1 88 ? -21.654 -8.472 3.782 1.00 93.31 88 GLY A O 1
ATOM 691 N N . VAL A 1 89 ? -21.250 -6.747 2.418 1.00 93.62 89 VAL A N 1
ATOM 692 C CA . VAL A 1 89 ? -19.860 -7.147 2.126 1.00 93.62 89 VAL A CA 1
ATOM 693 C C . VAL A 1 89 ? -18.952 -6.776 3.294 1.00 93.62 89 VAL A C 1
ATOM 695 O O . VAL A 1 89 ? -18.115 -7.582 3.678 1.00 93.62 89 VAL A O 1
ATOM 698 N N . ARG A 1 90 ? -19.144 -5.594 3.892 1.00 94.75 90 ARG A N 1
ATOM 699 C CA . ARG A 1 90 ? -18.384 -5.177 5.076 1.00 94.75 90 ARG A CA 1
ATOM 700 C C . ARG A 1 90 ? -18.669 -6.048 6.293 1.00 94.75 90 ARG A C 1
ATOM 702 O O . ARG A 1 90 ? -17.723 -6.405 6.971 1.00 94.75 90 ARG A O 1
ATOM 709 N N . GLU A 1 91 ? -19.925 -6.429 6.519 1.00 92.81 91 GLU A N 1
ATOM 710 C CA . GLU A 1 91 ? -20.323 -7.338 7.607 1.00 92.81 91 GLU A CA 1
ATOM 711 C C . GLU A 1 91 ? -19.660 -8.720 7.466 1.00 92.81 91 GLU A C 1
ATOM 713 O O . GLU A 1 91 ? -19.213 -9.311 8.445 1.00 92.81 91 GLU A O 1
ATOM 718 N N . ASN A 1 92 ? -19.534 -9.238 6.240 1.00 93.69 92 ASN A N 1
ATOM 719 C CA . ASN A 1 92 ? -18.769 -10.467 6.017 1.00 93.69 92 ASN A CA 1
ATOM 720 C C . ASN A 1 92 ? -17.272 -10.233 6.262 1.00 93.69 92 ASN A C 1
ATOM 722 O O . ASN A 1 92 ? -16.624 -11.005 6.964 1.00 93.69 92 ASN A O 1
ATOM 726 N N . LEU A 1 93 ? -16.735 -9.133 5.730 1.00 95.56 93 LEU A N 1
ATOM 727 C CA . LEU A 1 93 ? -15.321 -8.800 5.843 1.00 95.56 93 LEU A CA 1
ATOM 728 C C . LEU A 1 93 ? -14.887 -8.527 7.297 1.00 95.56 93 LEU A C 1
ATOM 730 O O . LEU A 1 93 ? -13.761 -8.855 7.662 1.00 95.56 93 LEU A O 1
ATOM 734 N N . SER A 1 94 ? -15.757 -7.974 8.149 1.00 94.12 94 SER A N 1
ATOM 735 C CA . SER A 1 94 ? -15.477 -7.777 9.579 1.00 94.12 94 SER A CA 1
ATOM 736 C C . SER A 1 94 ? -15.251 -9.095 10.316 1.00 94.12 94 SER A C 1
ATOM 738 O O . SER A 1 94 ? -14.420 -9.149 11.226 1.00 94.12 94 SER A O 1
ATOM 740 N N . HIS A 1 95 ? -15.938 -10.162 9.898 1.00 92.50 95 HIS A N 1
ATOM 741 C CA . HIS A 1 95 ? -15.686 -11.510 10.399 1.00 92.50 95 HIS A CA 1
ATOM 742 C C . HIS A 1 95 ? -14.397 -12.090 9.795 1.00 92.50 95 HIS A C 1
ATOM 744 O O 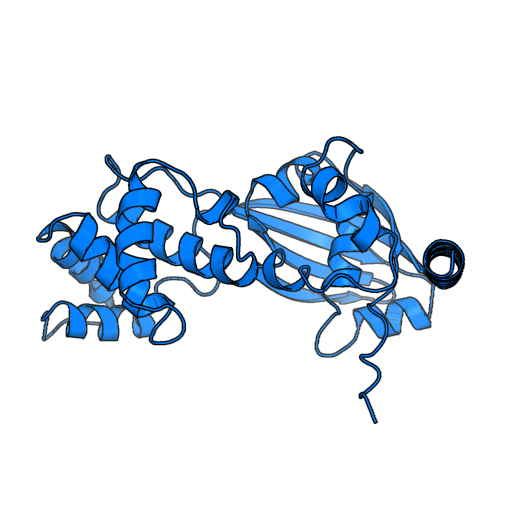. HIS A 1 95 ? -13.531 -12.550 10.537 1.00 92.50 95 HIS A O 1
ATOM 750 N N . GLU A 1 96 ? -14.215 -11.996 8.472 1.00 94.12 96 GLU A N 1
ATOM 751 C CA . GLU A 1 96 ? -13.031 -12.528 7.772 1.00 94.12 96 GLU A CA 1
ATOM 752 C C . GLU A 1 96 ? -11.711 -11.927 8.287 1.00 94.12 96 GLU A C 1
ATOM 754 O O . GLU A 1 96 ? -10.739 -12.652 8.468 1.00 94.12 96 GLU A O 1
ATOM 759 N N . ILE A 1 97 ? -11.663 -10.626 8.603 1.00 94.88 97 ILE A N 1
ATOM 760 C CA . ILE A 1 97 ? -10.464 -9.942 9.135 1.00 94.88 97 ILE A CA 1
ATOM 761 C C . ILE A 1 97 ? -9.964 -10.544 10.467 1.00 94.88 97 ILE A C 1
ATOM 763 O O . ILE A 1 97 ? -8.799 -10.360 10.834 1.00 94.88 97 ILE A O 1
ATOM 767 N N . GLN A 1 98 ? -10.822 -11.243 11.212 1.00 92.06 98 GLN A N 1
ATOM 768 C CA . GLN A 1 98 ? -10.451 -11.872 12.482 1.00 92.06 98 GLN A CA 1
ATOM 769 C C . GLN A 1 98 ? -9.848 -13.264 12.305 1.00 92.06 98 GLN A C 1
ATOM 771 O O . GLN A 1 98 ? -9.051 -13.691 13.143 1.00 92.06 98 GLN A O 1
ATOM 776 N N . GLU A 1 99 ? -10.252 -13.976 11.257 1.00 90.31 99 GLU A N 1
ATOM 777 C CA . GLU A 1 99 ? -9.879 -15.374 11.030 1.00 90.31 99 GLU A CA 1
ATOM 778 C C . GLU A 1 99 ? -8.766 -15.502 9.982 1.00 90.31 99 GLU A C 1
ATOM 780 O O . GLU A 1 99 ? -7.852 -16.313 10.153 1.00 90.31 99 GLU A O 1
ATOM 785 N N . ASP A 1 100 ? -8.794 -14.643 8.962 1.00 93.81 100 ASP A N 1
ATOM 786 C CA . ASP A 1 100 ? -7.959 -14.705 7.767 1.00 93.81 100 ASP A CA 1
ATOM 787 C C . ASP A 1 100 ? -7.198 -13.387 7.514 1.00 93.81 100 ASP A C 1
ATOM 789 O O . ASP A 1 100 ? -7.093 -12.506 8.375 1.00 93.81 100 ASP A O 1
ATOM 793 N N . ARG A 1 101 ? -6.586 -13.267 6.327 1.00 94.25 101 ARG A N 1
ATOM 794 C CA . ARG A 1 101 ? -5.783 -12.107 5.914 1.00 94.25 101 ARG A CA 1
ATOM 795 C C . ARG A 1 101 ? -6.285 -11.488 4.611 1.00 94.25 101 ARG A C 1
ATOM 797 O O . ARG A 1 101 ? -5.523 -11.415 3.649 1.00 94.25 101 ARG A O 1
ATOM 804 N N . PRO A 1 102 ? -7.514 -10.945 4.574 1.00 94.81 102 PRO A N 1
ATOM 805 C CA . PRO A 1 102 ? -8.084 -10.407 3.338 1.00 94.81 102 PRO A CA 1
ATOM 806 C C . PRO A 1 102 ? -7.258 -9.253 2.733 1.00 94.81 102 PRO A C 1
ATOM 808 O O . PRO A 1 102 ? -7.302 -9.001 1.534 1.00 94.81 102 PRO A O 1
ATOM 811 N N . TRP A 1 103 ? -6.411 -8.568 3.504 1.00 94.56 103 TRP A N 1
ATOM 812 C CA . TRP A 1 103 ? -5.462 -7.593 2.943 1.00 94.56 103 TRP A CA 1
ATOM 813 C C . TRP A 1 103 ? -4.348 -8.216 2.068 1.00 94.56 103 TRP A C 1
ATOM 815 O O . TRP A 1 103 ? -3.607 -7.491 1.405 1.00 94.56 103 TRP A O 1
ATOM 825 N N . GLU A 1 104 ? -4.195 -9.540 2.066 1.00 93.06 104 GLU A N 1
ATOM 826 C CA . GLU A 1 104 ? -3.236 -10.300 1.253 1.00 93.06 104 GLU A CA 1
ATOM 827 C C . GLU A 1 104 ? -3.921 -11.022 0.081 1.00 93.06 104 GLU A C 1
ATOM 829 O O . GLU A 1 104 ? -3.364 -11.065 -1.017 1.00 93.06 104 GLU A O 1
ATOM 834 N N . ASP A 1 105 ? -5.134 -11.548 0.273 1.00 90.06 105 ASP A N 1
ATOM 835 C CA . ASP A 1 105 ? -5.761 -12.492 -0.662 1.00 90.06 105 ASP A CA 1
ATOM 836 C C . ASP A 1 105 ? -7.211 -12.169 -1.062 1.00 90.06 105 ASP A C 1
ATOM 838 O O . ASP A 1 105 ? -7.844 -12.968 -1.758 1.00 90.06 105 ASP A O 1
ATOM 842 N N . PHE A 1 106 ? -7.735 -10.984 -0.719 1.00 94.00 106 PHE A N 1
ATOM 843 C CA . PHE A 1 106 ? -9.075 -10.591 -1.162 1.00 94.00 106 PHE A CA 1
ATOM 844 C C . PHE A 1 106 ? -9.176 -10.562 -2.691 1.00 94.00 106 PHE A C 1
ATOM 846 O O . PHE A 1 106 ? -8.286 -10.050 -3.375 1.00 94.00 106 PHE A O 1
ATOM 853 N N . ALA A 1 107 ? -10.280 -11.097 -3.219 1.00 91.31 107 ALA A N 1
ATOM 854 C CA . ALA A 1 107 ? -10.451 -11.338 -4.651 1.00 91.31 107 ALA A CA 1
ATOM 855 C C . ALA A 1 107 ? -10.418 -10.051 -5.493 1.00 91.31 107 ALA A C 1
ATOM 857 O O . ALA A 1 107 ? -9.906 -10.050 -6.611 1.00 91.31 107 ALA A O 1
ATOM 858 N N . GLU A 1 108 ? -10.962 -8.956 -4.961 1.00 93.19 108 GLU A N 1
ATOM 859 C CA . GLU A 1 108 ? -10.904 -7.646 -5.601 1.00 93.19 108 GLU A CA 1
ATOM 860 C C . GLU A 1 108 ? -9.615 -6.925 -5.181 1.00 93.19 108 GLU A C 1
ATOM 862 O O . GLU A 1 108 ? -9.560 -6.262 -4.142 1.00 93.19 108 GLU A O 1
ATOM 867 N N . LEU A 1 109 ? -8.563 -7.054 -5.997 1.00 94.62 109 LEU A N 1
ATOM 868 C CA . LEU A 1 109 ? -7.235 -6.498 -5.705 1.00 94.62 109 LEU A CA 1
ATOM 869 C C . LEU A 1 109 ? -7.265 -4.989 -5.440 1.00 94.62 109 LEU A C 1
ATOM 871 O O . LEU A 1 109 ? -6.541 -4.501 -4.577 1.00 94.62 109 LEU A O 1
ATOM 875 N N . SER A 1 110 ? -8.142 -4.252 -6.129 1.00 93.94 110 SER A N 1
ATOM 876 C CA . SER A 1 110 ? -8.288 -2.804 -5.935 1.00 93.94 110 SER A CA 1
ATOM 877 C C . SER A 1 110 ? -8.745 -2.414 -4.523 1.00 93.94 110 SER A C 1
ATOM 879 O O . SER A 1 110 ? -8.530 -1.278 -4.102 1.00 93.94 110 SER A O 1
ATOM 881 N N . GLN A 1 111 ? -9.335 -3.346 -3.769 1.00 95.06 111 GLN A N 1
ATOM 882 C CA . GLN A 1 111 ? -9.801 -3.115 -2.404 1.00 95.06 111 GLN A CA 1
ATOM 883 C C . GLN A 1 111 ? -8.767 -3.503 -1.343 1.00 95.06 111 GLN A C 1
ATOM 885 O O . GLN A 1 111 ? -8.841 -2.978 -0.232 1.00 95.06 111 GLN A O 1
ATOM 890 N N . GLN A 1 112 ? -7.771 -4.338 -1.662 1.00 95.69 112 GLN A N 1
ATOM 891 C CA . GLN A 1 112 ? -6.805 -4.850 -0.679 1.00 95.69 112 GLN A CA 1
ATOM 892 C C . GLN A 1 112 ? -6.081 -3.740 0.097 1.00 95.69 112 GLN A C 1
ATOM 894 O O . GLN A 1 112 ? -5.930 -3.847 1.312 1.00 95.69 112 GLN A O 1
ATOM 899 N N . ALA A 1 113 ? -5.705 -2.641 -0.569 1.00 95.94 113 ALA A N 1
ATOM 900 C CA . ALA A 1 113 ? -5.070 -1.493 0.082 1.00 95.94 113 ALA A CA 1
ATOM 901 C C . ALA A 1 113 ? -5.966 -0.857 1.161 1.00 95.94 113 ALA A C 1
ATOM 903 O O . ALA A 1 113 ? -5.499 -0.530 2.251 1.00 95.94 113 ALA A O 1
ATOM 904 N N . GLY A 1 114 ? -7.263 -0.703 0.875 1.00 96.06 114 GLY A N 1
ATOM 905 C CA . GLY A 1 114 ? -8.231 -0.184 1.840 1.00 96.06 114 GLY A CA 1
ATOM 906 C C . GLY A 1 114 ? -8.465 -1.157 2.996 1.00 96.06 114 GLY A C 1
ATOM 907 O O . GLY A 1 114 ? -8.534 -0.742 4.150 1.00 96.06 114 GLY A O 1
ATOM 908 N N . ILE A 1 115 ? -8.513 -2.462 2.707 1.00 96.94 115 ILE A N 1
ATOM 909 C CA . ILE A 1 115 ? -8.643 -3.498 3.740 1.00 96.94 115 ILE A CA 1
ATOM 910 C C . ILE A 1 115 ? -7.428 -3.452 4.671 1.00 96.94 115 ILE A C 1
ATOM 912 O O . ILE A 1 115 ? -7.595 -3.405 5.886 1.00 96.94 115 ILE A O 1
ATOM 916 N N . PHE A 1 116 ? -6.214 -3.388 4.119 1.00 97.12 116 PHE A N 1
ATOM 917 C CA . PHE A 1 116 ? -4.988 -3.220 4.897 1.00 97.12 116 PHE A CA 1
ATOM 918 C C . PHE A 1 116 ? -5.061 -1.992 5.812 1.00 97.12 116 PHE A C 1
ATOM 920 O O . PHE A 1 116 ? -4.781 -2.091 7.005 1.00 97.12 116 PHE A O 1
ATOM 927 N N . ASP A 1 117 ? -5.473 -0.845 5.272 1.00 96.69 117 ASP A N 1
ATOM 928 C CA . ASP A 1 117 ? -5.569 0.409 6.017 1.00 96.69 117 ASP A CA 1
ATOM 929 C C . ASP A 1 117 ? -6.574 0.330 7.181 1.00 96.69 117 ASP A C 1
ATOM 931 O O . ASP A 1 117 ? -6.277 0.786 8.288 1.00 96.69 117 ASP A O 1
ATOM 935 N N . ALA A 1 118 ? -7.721 -0.326 6.979 1.00 97.12 118 ALA A N 1
ATOM 936 C CA . ALA A 1 118 ? -8.678 -0.617 8.048 1.00 97.12 118 ALA A CA 1
ATOM 937 C C . ALA A 1 118 ? -8.066 -1.517 9.134 1.00 97.12 118 ALA A C 1
ATOM 939 O O . ALA A 1 118 ? -8.142 -1.216 10.328 1.00 97.12 118 ALA A O 1
ATOM 940 N N . VAL A 1 119 ? -7.404 -2.601 8.720 1.00 96.94 119 VAL A N 1
ATOM 941 C CA . VAL A 1 119 ? -6.788 -3.578 9.628 1.00 96.94 119 VAL A CA 1
ATOM 942 C C . VAL A 1 119 ? -5.680 -2.937 10.461 1.00 96.94 119 VAL A C 1
ATOM 944 O O . VAL A 1 119 ? -5.532 -3.283 11.627 1.00 96.94 119 VAL A O 1
ATOM 947 N N . VAL A 1 120 ? -4.937 -1.962 9.931 1.00 96.62 120 VAL A N 1
ATOM 948 C CA . VAL A 1 120 ? -3.916 -1.221 10.694 1.00 96.62 120 VAL A CA 1
ATOM 949 C C . VAL A 1 120 ? -4.510 -0.498 11.908 1.00 96.62 120 VAL A C 1
ATOM 951 O O . VAL A 1 120 ? -3.892 -0.507 12.975 1.00 96.62 120 VAL A O 1
ATOM 954 N N . LEU A 1 121 ? -5.692 0.113 11.786 1.00 97.75 121 LEU A N 1
ATOM 955 C CA . LEU A 1 121 ? -6.355 0.764 12.924 1.00 97.75 121 LEU A CA 1
ATOM 956 C C . LEU A 1 121 ? -6.961 -0.267 13.881 1.00 97.75 121 LEU A C 1
ATOM 958 O O . LEU A 1 121 ? -6.769 -0.178 15.093 1.00 97.75 121 LEU A O 1
ATOM 962 N N . LEU A 1 122 ? -7.625 -1.292 13.341 1.00 97.75 122 LEU A N 1
ATOM 963 C CA . LEU A 1 122 ? -8.229 -2.362 14.140 1.00 97.75 122 LEU A CA 1
ATOM 964 C C . LEU A 1 122 ? -7.183 -3.161 14.923 1.00 97.75 122 LEU A C 1
ATOM 966 O O . LEU A 1 122 ? -7.423 -3.534 16.065 1.00 97.75 122 LEU A O 1
ATOM 970 N N . GLN A 1 123 ? -5.998 -3.381 14.358 1.00 97.12 123 GLN A N 1
ATOM 971 C CA . GLN A 1 123 ? -4.893 -4.051 15.037 1.00 97.12 123 GLN A CA 1
ATOM 972 C C . GLN A 1 123 ? -4.348 -3.227 16.207 1.00 97.12 123 GLN A C 1
ATOM 974 O O . GLN A 1 123 ? -3.936 -3.806 17.213 1.00 97.12 123 GLN A O 1
ATOM 979 N N . GLN A 1 124 ? -4.365 -1.895 16.107 1.00 97.06 124 GLN A N 1
ATOM 980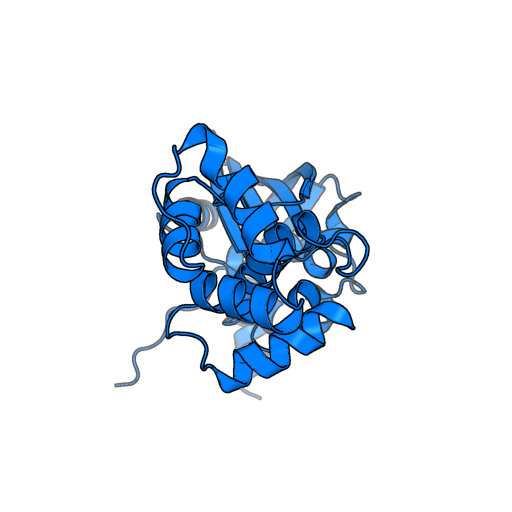 C CA . GLN A 1 124 ? -3.999 -1.017 17.219 1.00 97.06 124 GLN A CA 1
ATOM 981 C C . GLN A 1 124 ? -5.052 -1.052 18.332 1.00 97.06 124 GLN A C 1
ATOM 983 O O . GLN A 1 124 ? -4.686 -1.110 19.505 1.00 97.06 124 GLN A O 1
ATOM 988 N N . ALA A 1 125 ? -6.341 -1.082 17.976 1.00 97.75 125 ALA A N 1
ATOM 989 C CA . ALA A 1 125 ? -7.434 -1.178 18.943 1.00 97.75 125 ALA A CA 1
ATOM 990 C C . ALA A 1 125 ? -7.517 -2.575 19.591 1.00 97.75 125 ALA A C 1
ATOM 992 O O . ALA A 1 125 ? -7.740 -2.692 20.794 1.00 97.75 125 ALA A O 1
ATOM 993 N N . PHE A 1 126 ? -7.263 -3.644 18.833 1.00 97.44 126 PHE A N 1
ATOM 994 C CA . PHE A 1 126 ? -7.462 -5.033 19.261 1.00 97.44 126 PHE A CA 1
ATOM 995 C C . PHE A 1 126 ? -6.237 -5.930 18.987 1.00 97.44 126 PHE A C 1
ATOM 997 O O . PHE A 1 126 ? -6.335 -6.939 18.278 1.00 97.44 126 PHE A O 1
ATOM 1004 N N . PRO A 1 127 ? -5.068 -5.647 19.591 1.00 95.75 127 PRO A N 1
ATOM 1005 C CA . PRO A 1 127 ? -3.794 -6.280 19.228 1.00 95.75 127 PRO A CA 1
ATOM 1006 C C . PRO A 1 127 ? -3.706 -7.787 19.511 1.00 95.75 127 PRO A C 1
ATOM 1008 O O . PRO A 1 127 ? -2.821 -8.451 18.974 1.00 95.75 127 PRO A O 1
ATOM 1011 N N . LEU A 1 128 ? -4.579 -8.325 20.370 1.00 94.75 128 LEU A N 1
ATOM 1012 C CA . LEU A 1 128 ? -4.649 -9.759 20.687 1.00 94.75 128 LEU A CA 1
ATOM 1013 C C . LEU A 1 128 ? -5.646 -10.530 19.811 1.00 94.75 128 LEU A C 1
ATOM 1015 O O . LEU A 1 128 ? -5.667 -11.757 19.865 1.00 94.75 128 LEU A O 1
ATOM 1019 N N . ARG A 1 129 ? -6.499 -9.825 19.060 1.00 93.94 129 ARG A N 1
ATOM 1020 C CA . ARG A 1 129 ? -7.594 -10.415 18.276 1.00 93.94 129 ARG A CA 1
ATOM 1021 C C . ARG A 1 129 ? -7.379 -10.281 16.776 1.00 93.94 129 ARG A C 1
ATOM 1023 O O . ARG A 1 129 ? -7.833 -11.143 16.042 1.00 93.94 129 ARG A O 1
ATOM 1030 N N . ILE A 1 130 ? -6.679 -9.235 16.347 1.00 95.25 130 ILE A N 1
ATOM 1031 C CA . ILE A 1 130 ? -6.376 -8.971 14.944 1.00 95.25 130 ILE A CA 1
ATOM 1032 C C . ILE A 1 130 ? -4.904 -9.274 14.678 1.00 95.25 130 ILE A C 1
ATOM 1034 O O . ILE A 1 130 ? -4.012 -8.811 15.401 1.00 95.25 130 ILE A O 1
ATOM 1038 N N . ALA A 1 131 ? -4.642 -10.069 13.640 1.00 92.88 131 ALA A N 1
ATOM 1039 C CA . ALA A 1 131 ? -3.283 -10.367 13.217 1.00 92.88 131 ALA A CA 1
ATOM 1040 C C . ALA A 1 131 ? -2.565 -9.092 12.750 1.00 92.88 131 ALA A C 1
ATOM 1042 O O . ALA A 1 131 ? -3.176 -8.132 12.290 1.00 92.88 131 ALA A O 1
ATOM 1043 N N . LYS A 1 132 ? -1.236 -9.071 12.873 1.00 91.94 132 LYS A N 1
ATOM 1044 C CA . LYS A 1 132 ? -0.439 -7.925 12.421 1.00 91.94 132 LYS A CA 1
ATOM 1045 C C . LYS A 1 132 ? -0.468 -7.857 10.891 1.00 91.94 132 LYS A C 1
ATOM 1047 O O . LYS A 1 132 ? 0.056 -8.792 10.282 1.00 91.94 132 LYS A O 1
ATOM 1052 N N . PRO A 1 133 ? -1.023 -6.793 10.283 1.00 92.62 133 PRO A N 1
ATOM 1053 C CA . PRO A 1 133 ? -1.032 -6.677 8.835 1.00 92.62 133 PRO A CA 1
ATOM 1054 C C . PRO A 1 133 ? 0.387 -6.403 8.327 1.00 92.62 133 PRO A C 1
ATOM 1056 O O . PRO A 1 133 ? 1.164 -5.680 8.964 1.00 92.62 133 PRO A O 1
ATOM 1059 N N . GLY A 1 134 ? 0.731 -7.008 7.191 1.00 88.19 134 GLY A N 1
ATOM 1060 C CA . GLY A 1 134 ? 2.039 -6.889 6.555 1.00 88.19 134 GLY A CA 1
ATOM 1061 C C . GLY A 1 134 ? 1.941 -6.241 5.180 1.00 88.19 134 GLY A C 1
ATOM 1062 O O . GLY A 1 134 ? 1.208 -6.712 4.315 1.00 88.19 134 GLY A O 1
ATOM 1063 N N . ALA A 1 135 ? 2.714 -5.181 4.970 1.00 94.94 135 ALA A N 1
ATOM 1064 C CA . ALA A 1 135 ? 2.936 -4.576 3.665 1.00 94.94 135 ALA A CA 1
ATOM 1065 C C . ALA A 1 135 ? 4.431 -4.362 3.445 1.00 94.94 135 ALA A C 1
ATOM 1067 O O . ALA A 1 135 ? 5.224 -4.395 4.388 1.00 94.94 135 ALA A O 1
ATOM 1068 N N . VAL A 1 136 ? 4.817 -4.132 2.198 1.00 96.44 136 VAL A N 1
ATOM 1069 C CA . VAL A 1 136 ? 6.202 -3.885 1.798 1.00 96.44 136 VAL A CA 1
ATOM 1070 C C . VAL A 1 136 ? 6.281 -2.538 1.106 1.00 96.44 136 VAL A C 1
ATOM 1072 O O . VAL A 1 136 ? 5.473 -2.249 0.228 1.00 96.44 136 VAL A O 1
ATOM 1075 N N . SER A 1 137 ? 7.271 -1.738 1.492 1.00 97.19 137 SER A N 1
ATOM 1076 C CA . SER A 1 137 ? 7.735 -0.580 0.738 1.00 97.19 137 SER A CA 1
ATOM 1077 C C . SER A 1 137 ? 9.052 -0.935 0.066 1.00 97.19 137 SER A C 1
ATOM 1079 O O . SER A 1 137 ? 10.013 -1.297 0.744 1.00 97.19 137 SER A O 1
ATOM 1081 N N . ILE A 1 138 ? 9.105 -0.791 -1.252 1.00 97.75 138 ILE A N 1
ATOM 1082 C CA . ILE A 1 138 ? 10.323 -0.949 -2.040 1.00 97.75 138 ILE A CA 1
ATOM 1083 C C . ILE A 1 138 ? 10.633 0.357 -2.766 1.00 97.75 138 ILE A C 1
ATOM 1085 O O . ILE A 1 138 ? 9.765 0.949 -3.407 1.00 97.75 138 ILE A O 1
ATOM 1089 N N . THR A 1 139 ? 11.878 0.805 -2.669 1.00 97.81 139 THR A N 1
ATOM 1090 C CA . THR A 1 139 ? 12.409 1.914 -3.453 1.00 97.81 139 THR A CA 1
ATOM 1091 C C . THR A 1 139 ? 13.369 1.356 -4.484 1.00 97.81 139 THR A C 1
ATOM 1093 O O . THR A 1 139 ? 14.375 0.735 -4.141 1.00 97.81 139 THR A O 1
ATOM 1096 N N . VAL A 1 140 ? 13.064 1.596 -5.755 1.00 98.00 140 VAL A N 1
ATOM 1097 C CA . VAL A 1 140 ? 13.880 1.157 -6.883 1.00 98.00 140 VAL A CA 1
ATOM 1098 C C . VAL A 1 140 ? 14.367 2.345 -7.689 1.00 98.00 140 VAL A C 1
ATOM 1100 O O . VAL A 1 140 ? 13.614 3.276 -7.984 1.00 98.00 140 VAL A O 1
ATOM 1103 N N . ARG A 1 141 ? 15.627 2.287 -8.106 1.00 97.56 141 ARG A N 1
ATOM 1104 C CA . ARG A 1 141 ? 16.183 3.180 -9.114 1.00 97.56 141 ARG A CA 1
ATOM 1105 C C . ARG A 1 141 ? 16.132 2.475 -10.461 1.00 97.56 141 ARG A C 1
ATOM 1107 O O . ARG A 1 141 ? 16.787 1.461 -10.667 1.00 97.56 141 ARG A O 1
ATOM 1114 N N . VAL A 1 142 ? 15.364 3.039 -11.385 1.00 97.44 142 VAL A N 1
ATOM 1115 C CA . VAL A 1 142 ? 15.137 2.502 -12.727 1.00 97.44 142 VAL A CA 1
ATOM 1116 C C . VAL A 1 142 ? 15.871 3.360 -13.747 1.00 97.44 142 VAL A C 1
ATOM 1118 O O . VAL A 1 142 ? 15.629 4.562 -13.853 1.00 97.44 142 VAL A O 1
ATOM 1121 N N . GLN A 1 143 ? 16.754 2.747 -14.523 1.00 96.00 143 GLN A N 1
ATOM 1122 C CA . GLN A 1 143 ? 17.557 3.400 -15.550 1.00 96.00 143 GLN A CA 1
ATOM 1123 C C . GLN A 1 143 ? 17.223 2.858 -16.932 1.00 96.00 143 GLN A C 1
ATOM 1125 O O . GLN A 1 143 ? 17.056 1.655 -17.116 1.00 96.00 143 GLN A O 1
ATOM 1130 N N . THR A 1 144 ? 17.182 3.730 -17.938 1.00 94.19 144 THR A N 1
ATOM 1131 C CA . THR A 1 144 ? 17.045 3.300 -19.335 1.00 94.19 144 THR A CA 1
ATOM 1132 C C . THR A 1 144 ? 17.825 4.194 -20.287 1.00 94.19 144 THR A C 1
ATOM 1134 O O . THR A 1 144 ? 17.788 5.418 -20.196 1.00 94.19 144 THR A O 1
ATOM 1137 N N . ALA A 1 145 ? 18.518 3.579 -21.245 1.00 86.81 145 ALA A N 1
ATOM 1138 C CA . ALA A 1 145 ? 19.197 4.295 -22.324 1.00 86.81 145 ALA A CA 1
ATOM 1139 C C . ALA A 1 145 ? 18.254 4.637 -23.498 1.00 86.81 145 ALA A C 1
ATOM 1141 O O . ALA A 1 145 ? 18.652 5.320 -24.442 1.00 86.81 145 ALA A O 1
ATOM 1142 N N . SER A 1 146 ? 17.005 4.156 -23.473 1.00 88.38 146 SER A N 1
ATOM 1143 C CA . SER A 1 146 ? 16.032 4.397 -24.538 1.00 88.38 146 SER A CA 1
ATOM 1144 C C . SER A 1 146 ? 15.254 5.689 -24.305 1.00 88.38 146 SER A C 1
ATOM 1146 O O . SER A 1 146 ? 14.597 5.833 -23.279 1.00 88.38 146 SER A O 1
ATOM 1148 N N . GLY A 1 147 ? 15.205 6.577 -25.306 1.00 86.88 147 GLY A N 1
ATOM 1149 C CA . GLY A 1 147 ? 14.347 7.769 -25.251 1.00 86.88 147 GLY A CA 1
ATOM 1150 C C . GLY A 1 147 ? 12.856 7.443 -25.067 1.00 86.88 147 GLY A C 1
ATOM 1151 O O . GLY A 1 147 ? 12.157 8.143 -24.343 1.00 86.88 147 GLY A O 1
ATOM 1152 N N . ALA A 1 148 ? 12.376 6.340 -25.654 1.00 87.31 148 ALA A N 1
ATOM 1153 C CA . ALA A 1 148 ? 10.995 5.886 -25.476 1.00 87.31 148 ALA A CA 1
ATOM 1154 C C . ALA A 1 148 ? 10.755 5.299 -24.076 1.00 87.31 148 ALA A C 1
ATOM 1156 O O . ALA A 1 148 ? 9.762 5.634 -23.438 1.00 87.31 148 ALA A O 1
ATOM 1157 N N . GLY A 1 149 ? 11.690 4.484 -23.570 1.00 89.88 149 GLY A N 1
ATOM 1158 C CA . GLY A 1 149 ? 11.619 3.982 -22.194 1.00 89.88 149 GLY A CA 1
ATOM 1159 C C . GLY A 1 149 ? 11.594 5.136 -21.196 1.00 89.88 149 GLY A C 1
ATOM 1160 O O . GLY A 1 149 ? 10.780 5.150 -20.278 1.00 89.88 149 GLY A O 1
ATOM 1161 N N . ARG A 1 150 ? 12.414 6.162 -21.446 1.00 90.94 150 ARG A N 1
ATOM 1162 C CA . ARG A 1 150 ? 12.453 7.373 -20.634 1.00 90.94 150 ARG A CA 1
ATOM 1163 C C . ARG A 1 150 ? 11.119 8.115 -20.643 1.00 90.94 150 ARG A C 1
ATOM 1165 O O . ARG A 1 150 ? 10.611 8.432 -19.576 1.00 90.94 150 ARG A O 1
ATOM 1172 N N . SER A 1 151 ? 10.510 8.310 -21.815 1.00 91.38 151 SER A N 1
ATOM 1173 C CA . SER A 1 151 ? 9.192 8.954 -21.897 1.00 91.38 151 SER A CA 1
ATOM 1174 C C . SER A 1 151 ? 8.097 8.205 -21.132 1.00 91.38 151 SER A C 1
ATOM 1176 O O . SER A 1 151 ? 7.187 8.839 -20.609 1.00 91.38 151 SER A O 1
ATOM 1178 N N . TRP A 1 152 ? 8.188 6.874 -21.028 1.00 93.50 152 TRP A N 1
ATOM 1179 C CA . TRP A 1 152 ? 7.233 6.089 -20.245 1.00 93.50 152 TRP A CA 1
ATOM 1180 C C . TRP A 1 152 ? 7.428 6.278 -18.741 1.00 93.50 152 TRP A C 1
ATOM 1182 O O . TRP A 1 152 ? 6.449 6.382 -18.007 1.00 93.50 152 TRP A O 1
ATOM 1192 N N . LEU A 1 153 ? 8.682 6.359 -18.287 1.00 92.38 153 LEU A N 1
ATOM 1193 C CA . LEU A 1 153 ? 8.999 6.631 -16.885 1.00 92.38 153 LEU A CA 1
ATOM 1194 C C . LEU A 1 153 ? 8.695 8.070 -16.474 1.00 92.38 153 LEU A C 1
ATOM 1196 O O . LEU A 1 153 ? 8.440 8.280 -15.297 1.00 92.38 153 LEU A O 1
ATOM 1200 N N . ASP A 1 154 ? 8.733 9.032 -17.401 1.00 90.25 154 ASP A N 1
ATOM 1201 C CA . ASP A 1 154 ? 8.503 10.457 -17.127 1.00 90.25 154 ASP A CA 1
ATOM 1202 C C . ASP A 1 154 ? 7.028 10.874 -17.163 1.00 90.25 154 ASP A C 1
ATOM 1204 O O . ASP A 1 154 ? 6.715 11.962 -16.683 1.00 90.25 154 ASP A O 1
ATOM 1208 N N . ALA A 1 155 ? 6.123 10.033 -17.673 1.00 88.19 155 ALA A N 1
ATOM 1209 C CA . ALA A 1 155 ? 4.693 10.337 -17.753 1.00 88.19 155 ALA A CA 1
ATOM 1210 C C . ALA A 1 155 ? 4.129 10.837 -16.407 1.00 88.19 155 ALA A C 1
ATOM 1212 O O . ALA A 1 155 ? 4.525 10.323 -15.360 1.00 88.19 155 ALA A O 1
ATOM 1213 N N . ASP A 1 156 ? 3.205 11.807 -16.422 1.00 85.75 156 ASP A N 1
ATOM 1214 C CA . ASP A 1 156 ? 2.639 12.409 -15.196 1.00 85.75 156 ASP A CA 1
ATOM 1215 C C . ASP A 1 156 ? 2.095 11.349 -14.229 1.00 85.75 156 ASP A C 1
ATOM 1217 O O . ASP A 1 156 ? 2.288 11.424 -13.018 1.00 85.75 156 ASP A O 1
ATOM 1221 N N . THR A 1 157 ? 1.455 10.320 -14.784 1.00 88.81 157 THR A N 1
ATOM 1222 C CA . THR A 1 157 ? 1.137 9.074 -14.089 1.00 88.81 157 THR A CA 1
ATOM 1223 C C . THR A 1 157 ? 1.857 7.945 -14.804 1.00 88.81 157 THR A C 1
ATOM 1225 O O . THR A 1 157 ? 1.604 7.683 -15.980 1.00 88.81 157 THR A O 1
ATOM 1228 N N . VAL A 1 158 ? 2.785 7.300 -14.100 1.00 93.50 158 VAL A N 1
ATOM 1229 C CA . VAL A 1 158 ? 3.484 6.126 -14.623 1.00 93.50 158 VAL A CA 1
ATOM 1230 C C . VAL A 1 158 ? 2.510 4.955 -14.732 1.00 93.50 158 VAL A C 1
ATOM 1232 O O . VAL A 1 158 ? 1.680 4.732 -13.853 1.00 93.50 158 VAL A O 1
ATOM 1235 N N . ASP A 1 159 ? 2.614 4.212 -15.827 1.00 95.94 159 ASP A N 1
ATOM 1236 C CA . ASP A 1 159 ? 1.782 3.042 -16.075 1.00 95.94 159 ASP A CA 1
ATOM 1237 C C . ASP A 1 159 ? 2.078 1.934 -15.045 1.00 95.94 159 ASP A C 1
ATOM 1239 O O . ASP A 1 159 ? 3.226 1.516 -14.866 1.00 95.94 159 ASP A O 1
ATOM 1243 N N . ALA A 1 160 ? 1.042 1.462 -14.348 1.00 96.62 160 ALA A N 1
ATOM 1244 C CA . ALA A 1 160 ? 1.192 0.457 -13.295 1.00 96.62 160 ALA 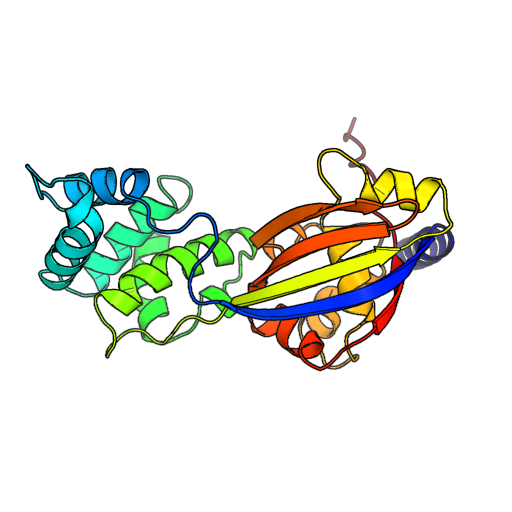A CA 1
ATOM 1245 C C . ALA A 1 160 ? 1.706 -0.882 -13.845 1.00 96.62 160 ALA A C 1
ATOM 1247 O O . ALA A 1 160 ? 2.523 -1.550 -13.208 1.00 96.62 160 ALA A O 1
ATOM 1248 N N . ALA A 1 161 ? 1.270 -1.258 -15.049 1.00 96.88 161 ALA A N 1
ATOM 1249 C CA . ALA A 1 161 ? 1.692 -2.497 -15.680 1.00 96.88 161 ALA A CA 1
ATOM 1250 C C . ALA A 1 161 ? 3.170 -2.443 -16.091 1.00 96.88 161 ALA A C 1
ATOM 1252 O O . ALA A 1 161 ? 3.886 -3.428 -15.913 1.00 96.88 161 ALA A O 1
ATOM 1253 N N . LEU A 1 162 ? 3.662 -1.289 -16.557 1.00 97.06 162 LEU A N 1
ATOM 1254 C CA . LEU A 1 162 ? 5.090 -1.054 -16.774 1.00 97.06 162 LEU A CA 1
ATOM 1255 C C . LEU A 1 162 ? 5.891 -1.303 -15.491 1.00 97.06 162 LEU A C 1
ATOM 1257 O O . LEU A 1 162 ? 6.852 -2.070 -15.525 1.00 97.06 162 LEU A O 1
ATOM 1261 N N . LEU A 1 163 ? 5.500 -0.687 -14.370 1.00 97.81 163 LEU A N 1
ATOM 1262 C CA . LEU A 1 163 ? 6.209 -0.858 -13.099 1.00 97.81 163 LEU A CA 1
ATOM 1263 C C . LEU A 1 163 ? 6.179 -2.308 -12.612 1.00 97.81 163 LEU A C 1
ATOM 1265 O O . LEU A 1 163 ? 7.222 -2.833 -12.234 1.00 97.81 163 LEU A O 1
ATOM 1269 N N . LEU A 1 164 ? 5.032 -2.989 -12.672 1.00 97.75 164 LEU A N 1
ATOM 1270 C CA . LEU A 1 164 ? 4.959 -4.395 -12.268 1.00 97.75 164 LEU A CA 1
ATOM 1271 C C . LEU A 1 164 ? 5.776 -5.314 -13.169 1.00 97.75 164 LEU A C 1
ATOM 1273 O O . LEU A 1 164 ? 6.431 -6.212 -12.654 1.00 97.75 164 LEU A O 1
ATOM 1277 N N . ARG A 1 165 ? 5.800 -5.088 -14.487 1.00 97.69 165 ARG A N 1
ATOM 1278 C CA . ARG A 1 165 ? 6.677 -5.842 -15.400 1.00 97.69 165 ARG A CA 1
ATOM 1279 C C . ARG A 1 165 ? 8.152 -5.621 -15.062 1.00 97.69 165 ARG A C 1
ATOM 1281 O O . ARG A 1 165 ? 8.930 -6.571 -15.106 1.00 97.69 165 ARG A O 1
ATOM 1288 N N . ILE A 1 166 ? 8.530 -4.391 -14.702 1.00 97.69 166 ILE A N 1
ATOM 1289 C CA . ILE A 1 166 ? 9.886 -4.068 -14.245 1.00 97.69 166 ILE A CA 1
ATOM 1290 C C . ILE A 1 166 ? 10.205 -4.816 -12.948 1.00 97.69 166 ILE A C 1
ATOM 1292 O O . ILE A 1 166 ? 11.221 -5.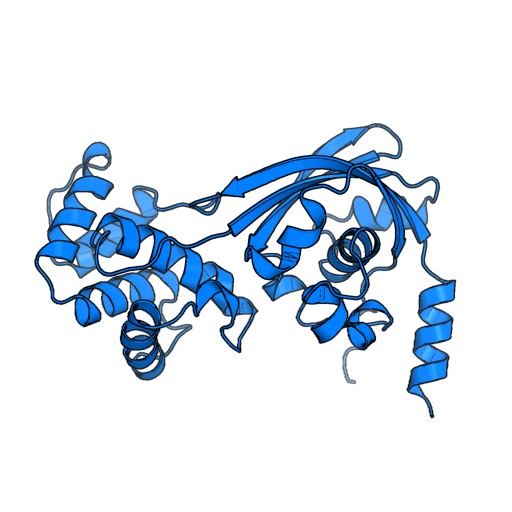501 -12.897 1.00 97.69 166 ILE A O 1
ATOM 1296 N N . LEU A 1 167 ? 9.349 -4.732 -11.928 1.00 98.12 167 LEU A N 1
ATOM 1297 C CA . LEU A 1 167 ? 9.563 -5.380 -10.630 1.00 98.12 167 LEU A CA 1
ATOM 1298 C C . LEU A 1 167 ? 9.570 -6.910 -10.730 1.00 98.12 167 LEU A C 1
ATOM 1300 O O . LEU A 1 167 ? 10.458 -7.559 -10.186 1.00 98.12 167 LEU A O 1
ATOM 1304 N N . ALA A 1 168 ? 8.626 -7.493 -11.471 1.00 97.50 168 ALA A N 1
ATOM 1305 C CA . ALA A 1 168 ? 8.514 -8.938 -11.643 1.00 97.50 168 ALA A CA 1
ATOM 1306 C C . ALA A 1 168 ? 9.762 -9.555 -12.292 1.00 97.50 168 ALA A C 1
ATOM 1308 O O . ALA A 1 168 ? 10.082 -10.706 -12.014 1.00 97.50 168 ALA A O 1
ATOM 1309 N N . ALA A 1 169 ? 10.495 -8.808 -13.125 1.00 97.06 169 ALA A N 1
ATOM 1310 C CA . ALA A 1 169 ? 11.740 -9.290 -13.724 1.00 97.06 169 ALA A CA 1
ATOM 1311 C C . ALA A 1 169 ? 12.862 -9.536 -12.696 1.00 97.06 169 ALA A C 1
ATOM 1313 O O . ALA A 1 169 ? 13.774 -10.309 -12.981 1.00 97.06 169 ALA A O 1
ATOM 1314 N N . GLY A 1 170 ? 12.789 -8.908 -11.517 1.00 96.69 170 GLY A N 1
ATOM 1315 C CA . GLY A 1 170 ? 13.699 -9.162 -10.399 1.00 96.69 170 GLY A CA 1
ATOM 1316 C C . GLY A 1 170 ? 13.317 -10.385 -9.562 1.00 96.69 170 GLY A C 1
ATOM 1317 O O . GLY A 1 170 ? 14.063 -10.763 -8.671 1.00 96.69 170 GLY A O 1
ATOM 1318 N N . MET A 1 171 ? 12.170 -11.014 -9.834 1.00 96.44 171 MET A N 1
ATOM 1319 C CA . MET A 1 171 ? 11.635 -12.116 -9.035 1.00 96.44 171 MET A CA 1
ATOM 1320 C C . MET A 1 171 ? 11.863 -13.477 -9.699 1.00 96.44 171 MET A C 1
ATOM 1322 O O . MET A 1 171 ? 11.812 -13.615 -10.927 1.00 96.44 171 MET A O 1
ATOM 1326 N N . ASP A 1 172 ? 12.020 -14.521 -8.885 1.00 93.12 172 ASP A N 1
ATOM 1327 C CA . ASP A 1 172 ? 12.062 -15.896 -9.382 1.00 93.12 172 ASP A CA 1
ATOM 1328 C C . ASP A 1 172 ? 10.692 -16.385 -9.900 1.00 93.12 172 ASP A C 1
ATOM 1330 O O . ASP A 1 172 ? 9.642 -15.815 -9.606 1.00 93.12 172 ASP A O 1
ATOM 1334 N N . ASP A 1 173 ? 10.683 -17.471 -10.678 1.00 90.44 173 ASP A N 1
ATOM 1335 C CA . ASP A 1 173 ? 9.454 -18.032 -11.267 1.00 90.44 173 ASP A CA 1
ATOM 1336 C C . ASP A 1 173 ? 8.455 -18.577 -10.217 1.00 90.44 173 ASP A C 1
ATOM 1338 O O . ASP A 1 173 ? 7.315 -18.901 -10.553 1.00 90.44 173 ASP A O 1
ATOM 1342 N N . ARG A 1 174 ? 8.868 -18.730 -8.950 1.00 91.62 174 ARG A N 1
ATOM 1343 C CA . ARG A 1 174 ? 8.018 -19.196 -7.843 1.00 91.62 174 ARG A CA 1
ATOM 1344 C C . ARG A 1 174 ? 7.320 -18.050 -7.114 1.00 91.62 174 ARG A C 1
ATOM 1346 O O . ARG A 1 174 ? 6.389 -18.338 -6.357 1.00 91.62 174 ARG A O 1
ATOM 1353 N N . ALA A 1 175 ? 7.723 -16.804 -7.356 1.00 94.81 175 ALA A N 1
ATOM 1354 C CA . ALA A 1 175 ? 7.075 -15.611 -6.831 1.00 94.81 175 ALA A CA 1
ATOM 1355 C C . ALA A 1 175 ? 5.573 -15.604 -7.134 1.00 94.81 175 ALA A C 1
ATOM 1357 O O . ALA A 1 175 ? 5.144 -15.930 -8.247 1.00 94.81 175 ALA A O 1
ATOM 1358 N N . MET A 1 176 ? 4.765 -15.202 -6.149 1.00 94.50 176 MET A N 1
ATOM 1359 C CA . MET A 1 176 ? 3.305 -15.198 -6.269 1.00 94.50 176 MET A CA 1
ATOM 1360 C C . MET A 1 176 ? 2.842 -14.349 -7.457 1.00 94.50 176 MET A C 1
ATOM 1362 O O . MET A 1 176 ? 2.049 -14.825 -8.270 1.00 94.50 176 MET A O 1
ATOM 1366 N N . LEU A 1 177 ? 3.416 -13.151 -7.621 1.00 95.38 177 LEU A N 1
ATOM 1367 C CA . LEU A 1 177 ? 3.118 -12.252 -8.738 1.00 95.38 177 LEU A CA 1
ATOM 1368 C C . LEU A 1 177 ? 3.307 -12.942 -10.098 1.00 95.38 177 LEU A C 1
ATOM 1370 O O . LEU A 1 177 ? 2.428 -12.874 -10.954 1.00 95.38 177 LEU A O 1
ATOM 1374 N N . ARG A 1 178 ? 4.423 -13.657 -10.285 1.00 94.94 178 ARG A N 1
ATOM 1375 C CA . ARG A 1 178 ? 4.721 -14.348 -11.547 1.00 94.94 178 ARG A CA 1
ATOM 1376 C C . ARG A 1 178 ? 3.832 -15.564 -11.758 1.00 94.94 178 ARG A C 1
ATOM 1378 O O . ARG A 1 178 ? 3.350 -15.774 -12.859 1.00 94.94 178 ARG A O 1
ATOM 1385 N N . ARG A 1 179 ? 3.555 -16.337 -10.708 1.00 95.25 179 ARG A N 1
ATOM 1386 C CA . ARG A 1 179 ? 2.699 -17.530 -10.803 1.00 95.25 179 ARG A CA 1
ATOM 1387 C C . ARG A 1 179 ? 1.249 -17.208 -11.142 1.00 95.25 179 ARG A C 1
ATOM 1389 O O . ARG A 1 179 ? 0.616 -17.990 -11.843 1.00 95.25 179 ARG A O 1
ATOM 1396 N N . VAL A 1 180 ? 0.721 -16.115 -10.596 1.00 94.38 180 VAL A N 1
ATOM 1397 C CA . VAL A 1 180 ? -0.683 -15.726 -10.785 1.00 94.38 180 VAL A CA 1
ATOM 1398 C C . VAL A 1 180 ? -0.867 -14.945 -12.088 1.00 94.38 180 VAL A C 1
ATOM 1400 O O . VAL A 1 180 ? -1.875 -15.134 -12.762 1.00 94.38 180 VAL A O 1
ATOM 1403 N N . PHE A 1 181 ? 0.113 -14.121 -12.479 1.00 95.62 181 PHE A N 1
ATOM 1404 C CA . PHE A 1 181 ? -0.033 -13.161 -13.578 1.00 95.62 181 PHE A CA 1
ATOM 1405 C C . PHE A 1 181 ? 0.973 -13.334 -14.727 1.00 95.62 181 PHE A C 1
ATOM 1407 O O . PHE A 1 181 ? 1.205 -12.375 -15.460 1.00 95.62 181 PHE A O 1
ATOM 1414 N N . ASP A 1 182 ? 1.557 -14.523 -14.933 1.00 93.94 182 ASP A N 1
ATOM 1415 C CA . ASP A 1 182 ? 2.545 -14.771 -16.007 1.00 93.94 182 ASP A CA 1
ATOM 1416 C C . ASP A 1 182 ? 2.049 -14.289 -17.384 1.00 93.94 182 ASP A C 1
ATOM 1418 O O . ASP A 1 182 ? 2.730 -13.532 -18.080 1.00 93.94 182 ASP A O 1
ATOM 1422 N N . ASP A 1 183 ? 0.804 -14.635 -17.730 1.00 93.69 183 ASP A N 1
ATOM 1423 C CA . ASP A 1 183 ? 0.182 -14.245 -18.998 1.00 93.69 183 ASP A CA 1
ATOM 1424 C C . ASP A 1 183 ? 0.001 -12.720 -19.121 1.00 93.69 183 ASP A C 1
ATOM 1426 O O . ASP A 1 183 ? 0.250 -12.150 -20.185 1.00 93.69 183 ASP A O 1
ATOM 1430 N N . ALA A 1 184 ? -0.397 -12.032 -18.045 1.00 94.38 184 ALA A N 1
ATOM 1431 C CA . ALA A 1 184 ? -0.605 -10.579 -18.045 1.00 94.38 184 ALA A CA 1
ATOM 1432 C C . ALA A 1 184 ? 0.726 -9.801 -18.072 1.00 94.38 184 ALA A C 1
ATOM 1434 O O . ALA A 1 184 ? 0.863 -8.787 -18.772 1.00 94.38 184 ALA A O 1
ATOM 1435 N N . LEU A 1 185 ? 1.741 -10.316 -17.371 1.00 94.88 185 LEU A N 1
ATOM 1436 C CA . LEU A 1 185 ? 3.110 -9.801 -17.388 1.00 94.88 185 LEU A CA 1
ATOM 1437 C C . LEU A 1 185 ? 3.721 -9.910 -18.793 1.00 94.88 185 LEU A C 1
ATOM 1439 O O . LEU A 1 185 ? 4.348 -8.958 -19.261 1.00 94.88 185 LEU A O 1
ATOM 1443 N N . ALA A 1 186 ? 3.493 -11.027 -19.490 1.00 93.25 186 ALA A N 1
ATOM 1444 C CA . ALA A 1 186 ? 3.938 -11.241 -20.868 1.00 93.25 186 ALA A CA 1
ATOM 1445 C C . ALA A 1 186 ? 3.036 -10.576 -21.929 1.00 93.25 186 ALA A C 1
ATOM 1447 O O . ALA A 1 186 ? 3.443 -10.425 -23.087 1.00 93.25 186 ALA A O 1
ATOM 1448 N N . GLY A 1 187 ? 1.814 -10.203 -21.556 1.00 92.12 187 GLY A N 1
ATOM 1449 C CA . GLY A 1 187 ? 0.794 -9.652 -22.437 1.00 92.12 187 GLY A CA 1
ATOM 1450 C C . GLY A 1 187 ? 0.909 -8.147 -22.682 1.00 92.12 187 GLY A C 1
ATOM 1451 O O . GLY A 1 187 ? 1.768 -7.443 -22.153 1.00 92.12 187 GLY A O 1
ATOM 1452 N N . SER A 1 188 ? -0.003 -7.628 -23.506 1.00 90.81 188 SER A N 1
ATOM 1453 C CA . SER A 1 188 ? -0.110 -6.191 -23.808 1.00 90.81 188 SER A CA 1
ATOM 1454 C C . SER A 1 188 ? -1.008 -5.413 -22.844 1.00 90.81 188 SER A C 1
ATOM 1456 O O . SER A 1 188 ? -1.182 -4.208 -23.029 1.00 90.81 188 SER A O 1
ATOM 1458 N N . ARG A 1 189 ? -1.657 -6.111 -21.908 1.00 93.19 189 ARG A N 1
ATOM 1459 C CA . ARG A 1 189 ? -2.572 -5.553 -20.913 1.00 93.19 189 ARG A CA 1
ATOM 1460 C C . ARG A 1 189 ? -2.410 -6.278 -19.587 1.00 93.19 189 ARG A C 1
ATOM 1462 O O . ARG A 1 189 ? -2.250 -7.495 -19.590 1.00 93.19 189 ARG A O 1
ATOM 1469 N N . PHE A 1 190 ? -2.504 -5.532 -18.498 1.00 95.12 190 PHE A N 1
ATOM 1470 C CA . PHE A 1 190 ? -2.504 -6.024 -17.132 1.00 95.12 190 PHE A CA 1
ATOM 1471 C C . PHE A 1 190 ? -3.458 -5.162 -16.281 1.00 95.12 190 PHE A C 1
ATOM 1473 O O . PHE A 1 190 ? -3.017 -4.295 -15.525 1.00 95.12 190 PHE A O 1
ATOM 1480 N N . PRO A 1 191 ? -4.782 -5.357 -16.426 1.00 94.06 191 PRO A N 1
ATOM 1481 C CA . PRO A 1 191 ? -5.783 -4.497 -15.796 1.00 94.06 191 PRO A CA 1
ATOM 1482 C C . PRO A 1 191 ? -5.732 -4.513 -14.260 1.00 94.06 191 PRO A C 1
ATOM 1484 O O . PRO A 1 191 ? -6.058 -3.511 -13.629 1.00 94.06 191 PRO A O 1
ATOM 1487 N N . GLU A 1 192 ? -5.275 -5.605 -13.650 1.00 95.69 192 GLU A N 1
ATOM 1488 C CA . GLU A 1 192 ? -5.152 -5.753 -12.198 1.00 95.69 192 GLU A CA 1
ATOM 1489 C C . GLU A 1 192 ? -3.959 -4.985 -11.605 1.00 95.69 192 GLU A C 1
ATOM 1491 O O . GLU A 1 192 ? -3.873 -4.822 -10.386 1.00 95.69 192 GLU A O 1
ATOM 1496 N N . ALA A 1 193 ? -3.044 -4.479 -12.442 1.00 95.88 193 ALA A N 1
ATOM 1497 C CA . ALA A 1 193 ? -1.787 -3.886 -11.994 1.00 95.88 193 ALA A CA 1
ATOM 1498 C C . ALA A 1 193 ? -1.976 -2.740 -10.988 1.00 95.88 193 ALA A C 1
ATOM 1500 O O . ALA A 1 193 ? -1.234 -2.633 -10.011 1.00 95.88 193 ALA A O 1
ATOM 1501 N N . GLY A 1 194 ? -2.996 -1.905 -11.201 1.00 94.62 194 GLY A N 1
ATOM 1502 C CA . GLY A 1 194 ? -3.315 -0.797 -10.301 1.00 94.62 194 GLY A CA 1
ATOM 1503 C C . GLY A 1 194 ? -3.791 -1.241 -8.914 1.00 94.62 194 GLY A C 1
ATOM 1504 O O . GLY A 1 194 ? -3.568 -0.522 -7.951 1.00 94.62 194 GLY A O 1
ATOM 1505 N N . GLY A 1 195 ? -4.405 -2.424 -8.792 1.00 95.38 195 GLY A N 1
ATOM 1506 C CA . GLY A 1 195 ? -4.821 -2.978 -7.498 1.00 95.38 195 GLY A CA 1
ATOM 1507 C C . GLY A 1 195 ? -3.666 -3.593 -6.706 1.00 95.38 195 GLY A C 1
ATOM 1508 O O . GLY A 1 195 ? -3.688 -3.603 -5.481 1.00 95.38 195 GLY A O 1
ATOM 1509 N N . ILE A 1 196 ? -2.621 -4.055 -7.396 1.00 97.00 196 ILE A N 1
ATOM 1510 C CA . ILE A 1 196 ? -1.410 -4.594 -6.762 1.00 97.00 196 ILE A CA 1
ATOM 1511 C C . ILE A 1 196 ? -0.519 -3.449 -6.258 1.00 97.00 196 ILE A C 1
ATOM 1513 O O . ILE A 1 196 ? 0.057 -3.540 -5.176 1.00 97.00 196 ILE A O 1
ATOM 1517 N N . LEU A 1 197 ? -0.405 -2.351 -7.010 1.00 96.69 197 LEU A N 1
ATOM 1518 C CA . LEU A 1 197 ? 0.384 -1.180 -6.617 1.00 96.69 197 LEU A CA 1
ATOM 1519 C C . LEU A 1 197 ? -0.423 -0.236 -5.714 1.00 96.69 197 LEU A C 1
ATOM 1521 O O . LEU A 1 197 ? -1.021 0.726 -6.188 1.00 96.69 197 LEU A O 1
ATOM 1525 N N . TRP A 1 198 ? -0.410 -0.476 -4.402 1.00 95.88 198 TRP A N 1
ATOM 1526 C CA . TRP A 1 198 ? -1.204 0.300 -3.437 1.00 95.88 198 TRP A CA 1
ATOM 1527 C C . TRP A 1 198 ? -0.797 1.770 -3.352 1.00 95.88 198 TRP A C 1
ATOM 1529 O O . TRP A 1 198 ? -1.629 2.647 -3.128 1.00 95.88 198 TRP A O 1
ATOM 1539 N N . HIS A 1 199 ? 0.493 2.049 -3.511 1.00 95.56 199 HIS A N 1
ATOM 1540 C CA . HIS A 1 199 ? 1.005 3.407 -3.593 1.00 95.56 199 HIS A CA 1
ATOM 1541 C C . HIS A 1 199 ? 2.226 3.445 -4.500 1.00 95.56 199 HIS A C 1
ATOM 1543 O O . HIS A 1 199 ? 3.079 2.565 -4.428 1.00 95.56 199 HIS A O 1
ATOM 1549 N N . VAL A 1 200 ? 2.332 4.497 -5.308 1.00 96.00 200 VAL A N 1
ATOM 1550 C CA . VAL A 1 200 ? 3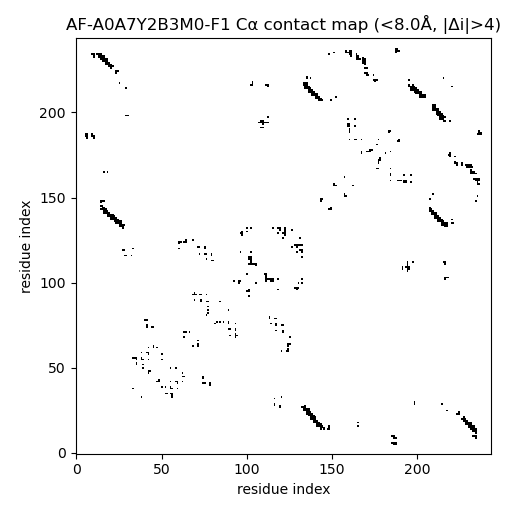.509 4.794 -6.123 1.00 96.00 200 VAL A CA 1
ATOM 1551 C C . VAL A 1 200 ? 3.836 6.267 -5.941 1.00 96.00 200 VAL A C 1
ATOM 1553 O O . VAL A 1 200 ? 3.007 7.130 -6.222 1.00 96.00 200 VAL A O 1
ATOM 1556 N N . SER A 1 201 ? 5.056 6.563 -5.509 1.00 94.44 201 SER A N 1
ATOM 1557 C CA . SER A 1 201 ? 5.609 7.913 -5.530 1.00 94.44 201 SER A CA 1
ATOM 1558 C C . SER A 1 201 ? 6.892 7.941 -6.346 1.00 94.44 201 SER A C 1
ATOM 1560 O O . SER A 1 201 ? 7.688 7.001 -6.333 1.00 94.44 201 SER A O 1
ATOM 1562 N N . ARG A 1 202 ? 7.078 9.025 -7.100 1.00 93.88 202 ARG A N 1
ATOM 1563 C CA . ARG A 1 202 ? 8.303 9.266 -7.860 1.00 93.88 202 ARG A CA 1
ATOM 1564 C C . ARG A 1 202 ? 9.269 10.067 -6.994 1.00 93.88 202 ARG A C 1
ATOM 1566 O O . ARG A 1 202 ? 8.912 11.128 -6.485 1.00 93.88 202 ARG A O 1
ATOM 1573 N N . GLY A 1 203 ? 10.476 9.544 -6.843 1.00 89.50 203 GLY A N 1
ATOM 1574 C CA . GLY A 1 203 ? 11.587 10.222 -6.196 1.00 89.50 203 GLY A CA 1
ATOM 1575 C C . GLY A 1 203 ? 12.368 11.114 -7.168 1.00 89.50 203 GLY A C 1
ATOM 1576 O O . GLY A 1 203 ? 11.872 11.483 -8.239 1.00 89.50 203 GLY A O 1
ATOM 1577 N N . PRO A 1 204 ? 13.611 11.472 -6.815 1.00 83.75 204 PRO A N 1
ATOM 1578 C CA . PRO A 1 204 ? 14.491 12.233 -7.688 1.00 83.75 204 PRO A CA 1
ATOM 1579 C C . PRO A 1 204 ? 14.698 11.547 -9.040 1.00 83.75 204 PRO A C 1
ATOM 1581 O O . PRO A 1 204 ? 14.720 10.318 -9.162 1.00 83.75 204 PRO A O 1
ATOM 1584 N N . SER A 1 205 ? 14.898 12.362 -10.070 1.00 84.62 205 SER A N 1
ATOM 1585 C CA . SER A 1 205 ? 15.267 11.881 -11.390 1.00 84.62 205 SER A CA 1
ATOM 1586 C C . SER A 1 205 ? 16.524 12.587 -11.875 1.00 84.62 205 SER A C 1
ATOM 1588 O O . SER A 1 205 ? 16.591 13.815 -11.888 1.00 84.62 205 SER A O 1
ATOM 1590 N N . GLU A 1 206 ? 17.520 11.799 -12.275 1.00 80.31 206 GLU A N 1
ATOM 1591 C CA . GLU A 1 206 ? 18.823 12.282 -12.725 1.00 80.31 206 GLU A CA 1
ATOM 1592 C C . GLU A 1 206 ? 19.211 11.586 -14.030 1.00 80.31 206 GLU A C 1
ATOM 1594 O O . GLU A 1 206 ? 19.335 10.362 -14.091 1.00 80.31 206 GLU A O 1
ATOM 1599 N N . GLY A 1 207 ? 19.410 12.367 -15.094 1.00 83.81 207 GLY A N 1
ATOM 1600 C CA . GLY A 1 207 ? 19.816 11.849 -16.400 1.00 83.81 207 GLY A CA 1
ATOM 1601 C C . GLY A 1 207 ? 18.850 10.790 -16.938 1.00 83.81 207 GLY A C 1
ATOM 1602 O O . GLY A 1 207 ? 17.714 11.091 -17.289 1.00 83.81 207 GLY A O 1
ATOM 1603 N N . THR A 1 208 ? 19.318 9.547 -17.028 1.00 86.75 208 THR A N 1
ATOM 1604 C CA . THR A 1 208 ? 18.553 8.387 -17.513 1.00 86.75 208 THR A CA 1
ATOM 1605 C C . THR A 1 208 ? 17.852 7.602 -16.403 1.00 86.75 208 THR A C 1
ATOM 1607 O O . THR A 1 208 ? 17.173 6.619 -16.705 1.00 86.75 208 THR A O 1
ATOM 1610 N N . ALA A 1 209 ? 17.993 8.021 -15.142 1.00 91.56 209 ALA A N 1
ATOM 1611 C CA . ALA A 1 209 ? 17.473 7.337 -13.964 1.00 91.56 209 ALA A CA 1
ATOM 1612 C C . ALA A 1 209 ? 16.216 8.015 -13.395 1.00 91.56 209 ALA A C 1
ATOM 1614 O O . ALA A 1 209 ? 16.130 9.245 -13.335 1.00 91.56 209 ALA A O 1
ATOM 1615 N N . CYS A 1 210 ? 15.264 7.215 -12.924 1.00 94.44 210 CYS A N 1
ATOM 1616 C CA . CYS A 1 210 ? 14.124 7.640 -12.114 1.00 94.44 210 CYS A CA 1
ATOM 1617 C C . CYS A 1 210 ? 14.030 6.749 -10.880 1.00 94.44 210 CYS A C 1
ATOM 1619 O O . CYS A 1 210 ? 14.160 5.532 -10.995 1.00 94.44 210 CYS A O 1
ATOM 1621 N N . GLU A 1 211 ? 13.779 7.339 -9.718 1.00 96.25 211 GLU A N 1
ATOM 1622 C CA . GLU A 1 211 ? 13.482 6.583 -8.506 1.00 96.25 211 GLU A CA 1
ATOM 1623 C C . GLU A 1 211 ? 11.970 6.447 -8.304 1.00 96.25 211 GLU A C 1
ATOM 1625 O O . GLU A 1 211 ? 11.216 7.399 -8.524 1.00 96.25 211 GLU A O 1
ATOM 1630 N N . PHE A 1 212 ? 11.529 5.268 -7.875 1.00 97.56 212 PHE A N 1
ATOM 1631 C CA . PHE A 1 212 ? 10.145 4.999 -7.506 1.00 97.56 212 PHE A CA 1
ATOM 1632 C C . PHE A 1 212 ? 10.099 4.332 -6.141 1.00 97.56 212 PHE A C 1
ATOM 1634 O O . PHE A 1 212 ? 10.782 3.333 -5.929 1.00 97.56 212 PHE A O 1
ATOM 1641 N N . THR A 1 213 ? 9.254 4.849 -5.256 1.00 97.44 213 THR A N 1
ATOM 1642 C CA . THR A 1 213 ? 8.890 4.191 -4.001 1.00 97.44 213 THR A CA 1
ATOM 1643 C C . THR A 1 213 ? 7.487 3.636 -4.136 1.00 97.44 213 THR A C 1
ATOM 1645 O O . THR A 1 213 ? 6.545 4.357 -4.473 1.00 97.44 213 THR A O 1
ATOM 1648 N N . ILE A 1 214 ? 7.362 2.339 -3.899 1.00 97.62 214 ILE A N 1
ATOM 1649 C CA . ILE A 1 214 ? 6.170 1.564 -4.196 1.00 97.62 214 ILE A CA 1
ATOM 1650 C C . ILE A 1 214 ? 5.781 0.790 -2.945 1.00 97.62 214 ILE A C 1
ATOM 1652 O O . ILE A 1 214 ? 6.623 0.124 -2.347 1.00 97.62 214 ILE A O 1
ATOM 1656 N N . VAL A 1 215 ? 4.507 0.866 -2.565 1.00 97.31 215 VAL A N 1
ATOM 1657 C CA . VAL A 1 215 ? 3.942 0.073 -1.467 1.00 97.31 215 VAL A CA 1
ATOM 1658 C C . VAL A 1 215 ? 2.968 -0.952 -2.034 1.00 97.31 215 VAL A C 1
ATOM 1660 O O . VAL A 1 215 ? 2.168 -0.620 -2.909 1.00 97.31 215 VAL A O 1
ATOM 1663 N N . SER A 1 216 ? 3.034 -2.186 -1.541 1.00 96.88 216 SER A N 1
ATOM 1664 C CA . SER A 1 216 ? 2.110 -3.273 -1.885 1.00 96.88 216 SER A CA 1
ATOM 1665 C C . SER A 1 216 ? 1.949 -4.247 -0.714 1.00 96.88 216 SER A C 1
ATOM 1667 O O . SER A 1 216 ? 2.644 -4.136 0.303 1.00 96.88 216 SER A O 1
ATOM 1669 N N . SER A 1 217 ? 1.046 -5.215 -0.866 1.00 95.06 217 SER A N 1
ATOM 1670 C CA . SER A 1 217 ? 0.925 -6.343 0.056 1.00 95.06 217 SER A CA 1
ATOM 1671 C C . SER A 1 217 ? 2.229 -7.134 0.116 1.00 95.06 217 SER A C 1
ATOM 1673 O O . SER A 1 217 ? 2.933 -7.277 -0.888 1.00 95.06 217 SER A O 1
ATOM 1675 N N . HIS A 1 218 ? 2.547 -7.677 1.290 1.00 94.81 218 HIS A N 1
ATOM 1676 C CA . HIS A 1 218 ? 3.795 -8.407 1.493 1.00 94.81 218 HIS A CA 1
ATOM 1677 C C . HIS A 1 218 ? 4.010 -9.572 0.502 1.00 94.81 218 HIS A C 1
ATOM 1679 O O . HIS A 1 218 ? 5.073 -9.587 -0.113 1.00 94.81 218 HIS A O 1
ATOM 1685 N N . PRO A 1 219 ? 3.033 -10.465 0.233 1.00 93.69 219 PRO A N 1
ATOM 1686 C CA . PRO A 1 219 ? 3.232 -11.611 -0.666 1.00 93.69 219 PRO A CA 1
ATOM 1687 C C . PRO A 1 219 ? 3.535 -11.245 -2.123 1.00 93.69 219 PRO A C 1
ATOM 1689 O O . PRO A 1 219 ? 4.000 -12.083 -2.896 1.00 93.69 219 PRO A O 1
ATOM 1692 N N . TRP A 1 220 ? 3.231 -10.012 -2.539 1.00 95.56 220 TRP A N 1
ATOM 1693 C CA . TRP A 1 220 ? 3.547 -9.573 -3.893 1.00 95.56 220 TRP A CA 1
ATOM 1694 C C . TRP A 1 220 ? 5.033 -9.258 -4.044 1.00 95.56 220 TRP A C 1
ATOM 1696 O O . TRP A 1 220 ? 5.603 -9.567 -5.091 1.00 95.56 220 TRP A O 1
ATOM 1706 N N . PHE A 1 221 ? 5.651 -8.649 -3.024 1.00 95.75 221 PHE A N 1
ATOM 1707 C CA . PHE A 1 221 ? 6.997 -8.058 -3.092 1.00 95.75 221 PHE A CA 1
ATOM 1708 C C . PHE A 1 221 ? 8.009 -8.645 -2.099 1.00 95.75 221 PHE A C 1
ATOM 1710 O O . PHE A 1 221 ? 9.158 -8.195 -2.076 1.00 95.75 221 PHE A O 1
ATOM 1717 N N . ASP A 1 222 ? 7.636 -9.661 -1.320 1.00 94.81 222 ASP A N 1
ATOM 1718 C CA . ASP A 1 222 ? 8.580 -10.449 -0.528 1.00 94.81 222 ASP A CA 1
ATOM 1719 C C . ASP A 1 222 ? 9.739 -11.057 -1.341 1.00 94.81 222 ASP A C 1
ATOM 1721 O O . ASP A 1 222 ? 10.853 -11.051 -0.818 1.00 94.81 222 ASP A O 1
ATOM 1725 N N . PRO A 1 223 ? 9.616 -11.446 -2.633 1.00 96.06 223 PRO A N 1
ATOM 1726 C CA . PRO A 1 223 ? 10.737 -12.074 -3.335 1.00 96.06 223 PRO A CA 1
ATOM 1727 C C . PRO A 1 223 ? 11.835 -11.068 -3.708 1.00 96.06 223 PRO A C 1
ATOM 1729 O O . PRO A 1 223 ? 12.904 -11.462 -4.167 1.00 96.06 223 PRO A O 1
ATOM 1732 N N . LEU A 1 224 ? 11.574 -9.766 -3.545 1.00 96.38 224 LEU A N 1
ATOM 1733 C CA . LEU A 1 224 ? 12.527 -8.697 -3.835 1.00 96.38 224 LEU A CA 1
ATOM 1734 C C . LEU A 1 224 ? 13.360 -8.279 -2.615 1.00 96.38 224 LEU A C 1
ATOM 1736 O O . LEU A 1 224 ? 14.250 -7.452 -2.791 1.00 96.38 224 LEU A O 1
ATOM 1740 N N . GLU A 1 225 ? 13.111 -8.829 -1.418 1.00 95.06 225 GLU A N 1
ATOM 1741 C CA . GLU A 1 225 ? 13.826 -8.459 -0.180 1.00 95.06 225 GLU A CA 1
ATOM 1742 C C . GLU A 1 225 ? 15.351 -8.561 -0.333 1.00 95.06 225 GLU A C 1
ATOM 1744 O O . GLU A 1 225 ? 16.072 -7.618 -0.013 1.00 95.06 225 GLU A O 1
ATOM 1749 N N . ASP A 1 226 ? 15.822 -9.664 -0.918 1.00 92.69 226 ASP A N 1
ATOM 1750 C CA . ASP A 1 226 ? 17.249 -9.946 -1.120 1.00 92.69 226 ASP A CA 1
ATOM 1751 C C . ASP A 1 226 ? 17.734 -9.645 -2.555 1.00 92.69 226 ASP A C 1
ATOM 1753 O O . ASP A 1 226 ? 18.844 -10.020 -2.944 1.00 92.69 226 ASP A O 1
ATOM 1757 N N . THR A 1 227 ? 16.908 -8.997 -3.384 1.00 95.00 227 THR A N 1
ATOM 1758 C CA . THR A 1 227 ? 17.252 -8.720 -4.787 1.00 95.00 227 THR A CA 1
ATOM 1759 C C . THR A 1 227 ? 17.887 -7.339 -4.925 1.00 95.00 227 THR A C 1
ATOM 1761 O O . THR A 1 227 ? 17.198 -6.324 -4.924 1.00 95.00 227 THR A O 1
ATOM 1764 N N . GLU A 1 228 ? 19.208 -7.291 -5.109 1.00 95.69 228 GLU A N 1
ATOM 1765 C CA . GLU A 1 228 ? 19.951 -6.024 -5.200 1.00 95.69 228 GLU A CA 1
ATOM 1766 C C . GLU A 1 228 ? 19.775 -5.307 -6.548 1.00 95.69 228 GLU A C 1
ATOM 1768 O O . GLU A 1 228 ? 19.584 -4.093 -6.596 1.00 95.69 228 GLU A O 1
ATOM 1773 N N . SER A 1 229 ? 19.863 -6.031 -7.668 1.00 97.50 229 SER A N 1
ATOM 1774 C CA . SER A 1 229 ? 19.742 -5.441 -9.006 1.00 97.50 229 SER A CA 1
ATOM 1775 C C . SER A 1 229 ? 19.344 -6.463 -10.065 1.00 97.50 229 SER A C 1
ATOM 1777 O O . SER A 1 229 ? 19.613 -7.658 -9.932 1.00 97.50 229 SER A O 1
ATOM 1779 N N . TRP A 1 230 ? 18.688 -5.992 -11.124 1.00 98.06 230 TRP A N 1
ATOM 1780 C CA . TRP A 1 230 ? 18.263 -6.826 -12.244 1.00 98.06 230 TRP A CA 1
ATOM 1781 C C . TRP A 1 230 ? 18.073 -6.012 -13.524 1.00 98.06 230 TRP A C 1
ATOM 1783 O O . TRP A 1 230 ? 18.002 -4.782 -13.522 1.00 98.06 230 TRP A O 1
ATOM 1793 N N . THR A 1 231 ? 17.960 -6.726 -14.642 1.00 97.31 231 THR A N 1
ATOM 1794 C CA . THR A 1 231 ? 17.571 -6.153 -15.930 1.00 97.31 231 THR A CA 1
ATOM 1795 C C . THR A 1 231 ? 16.143 -6.568 -16.254 1.00 97.31 231 THR A C 1
ATOM 1797 O O . THR A 1 231 ? 15.792 -7.742 -16.155 1.00 97.31 231 THR A O 1
ATOM 1800 N N . ALA A 1 232 ? 15.325 -5.616 -16.691 1.00 96.75 232 ALA A N 1
ATOM 1801 C CA . ALA A 1 232 ? 13.949 -5.854 -17.096 1.00 96.75 232 ALA A CA 1
ATOM 1802 C C . ALA A 1 232 ? 13.728 -5.473 -18.561 1.00 96.75 232 ALA A C 1
ATOM 1804 O O . ALA A 1 232 ? 14.181 -4.426 -19.016 1.00 96.75 232 ALA A O 1
ATOM 1805 N N . GLN A 1 233 ? 12.967 -6.293 -19.283 1.00 95.56 233 GLN A N 1
ATOM 1806 C CA . GLN A 1 233 ? 12.412 -5.949 -20.590 1.00 95.56 233 GLN A CA 1
ATOM 1807 C C . GLN A 1 233 ? 10.918 -5.677 -20.401 1.00 95.56 233 GLN 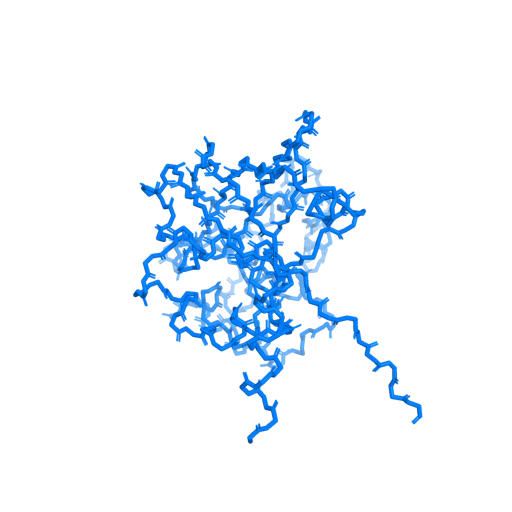A C 1
ATOM 1809 O O . GLN A 1 233 ? 10.155 -6.616 -20.188 1.00 95.56 233 GLN A O 1
ATOM 1814 N N . ALA A 1 234 ? 10.500 -4.412 -20.467 1.00 95.69 234 ALA A N 1
ATOM 1815 C CA . ALA A 1 234 ? 9.142 -4.008 -20.095 1.00 95.69 234 ALA A CA 1
ATOM 1816 C C . ALA A 1 234 ? 8.530 -2.983 -21.064 1.00 95.69 234 ALA A C 1
ATOM 1818 O O . ALA A 1 234 ? 9.223 -2.370 -21.880 1.00 95.69 234 ALA A O 1
ATOM 1819 N N . TRP A 1 235 ? 7.210 -2.827 -20.990 1.00 94.94 235 TRP A N 1
ATOM 1820 C CA . TRP A 1 235 ? 6.402 -1.916 -21.801 1.00 94.94 235 TRP A CA 1
ATOM 1821 C C . TRP A 1 235 ? 5.144 -1.497 -21.021 1.00 94.94 235 TRP A C 1
ATOM 1823 O O . TRP A 1 235 ? 4.680 -2.269 -20.173 1.00 94.94 235 TRP A O 1
ATOM 1833 N N . PRO A 1 236 ? 4.591 -0.300 -21.286 1.00 94.88 236 PRO A N 1
ATOM 1834 C CA . PRO A 1 236 ? 3.305 0.111 -20.737 1.00 94.88 236 PRO A CA 1
ATOM 1835 C C . PRO A 1 236 ? 2.159 -0.661 -21.390 1.00 94.88 236 PRO A C 1
ATOM 1837 O O . PRO A 1 236 ? 2.318 -1.240 -22.471 1.00 94.88 236 PRO A O 1
ATOM 1840 N N . ASP A 1 237 ? 0.994 -0.645 -20.755 1.00 93.50 237 ASP A N 1
ATOM 1841 C CA . ASP A 1 237 ? -0.204 -1.220 -21.352 1.00 93.50 237 ASP A CA 1
ATOM 1842 C C . ASP A 1 237 ? -0.610 -0.520 -22.655 1.00 93.50 237 ASP A C 1
ATOM 1844 O O . ASP A 1 237 ? -0.457 0.690 -22.850 1.00 93.50 237 ASP A O 1
ATOM 1848 N N . ALA A 1 238 ? -1.143 -1.312 -23.586 1.00 86.69 238 ALA A N 1
ATOM 1849 C CA . ALA A 1 238 ? -1.663 -0.778 -24.833 1.00 86.69 238 ALA A CA 1
ATOM 1850 C C . ALA A 1 238 ? -2.886 0.116 -24.554 1.00 86.69 238 ALA A C 1
ATOM 1852 O O . ALA A 1 238 ? -3.760 -0.280 -23.775 1.00 86.69 238 ALA A O 1
ATOM 1853 N N . PRO A 1 239 ? -3.018 1.273 -25.234 1.00 76.81 239 PRO A N 1
ATOM 1854 C CA . PRO A 1 239 ? -4.143 2.172 -25.018 1.00 76.81 239 PRO A CA 1
ATOM 1855 C C . PRO A 1 239 ? -5.470 1.441 -25.228 1.00 76.81 239 PRO A C 1
ATOM 1857 O O . PRO A 1 239 ? -5.621 0.624 -26.149 1.00 76.81 239 PRO A O 1
ATOM 1860 N N . THR A 1 240 ? -6.453 1.745 -24.380 1.00 65.94 240 THR A N 1
ATOM 1861 C CA . THR A 1 240 ? -7.813 1.240 -24.552 1.00 65.94 240 THR A CA 1
ATOM 1862 C C . THR A 1 240 ? -8.352 1.753 -25.878 1.00 65.94 240 THR A C 1
ATOM 1864 O O . THR A 1 240 ? -8.600 2.944 -26.031 1.00 65.94 240 THR A O 1
ATOM 1867 N N . ARG A 1 241 ? -8.482 0.865 -26.875 1.00 50.50 241 ARG A N 1
ATOM 1868 C CA . ARG A 1 241 ? -9.245 1.183 -28.080 1.00 50.50 241 ARG A CA 1
ATOM 1869 C C . ARG A 1 241 ? -10.659 1.482 -27.606 1.00 50.50 241 ARG A C 1
ATOM 1871 O O . ARG A 1 241 ? -11.288 0.590 -27.048 1.00 50.50 241 ARG A O 1
ATOM 1878 N N . ALA A 1 242 ? -11.098 2.728 -27.763 1.00 39.66 242 ALA A N 1
ATOM 1879 C CA . ALA A 1 242 ? -12.503 3.055 -27.614 1.00 39.66 242 ALA A CA 1
ATOM 1880 C C . ALA A 1 242 ? -13.269 2.130 -28.566 1.00 39.66 242 ALA A C 1
ATOM 1882 O O . ALA A 1 242 ? -12.936 2.058 -29.750 1.00 39.66 242 ALA A O 1
ATOM 1883 N N . GLU A 1 243 ? -14.195 1.349 -28.022 1.00 40.31 243 GLU A N 1
ATOM 1884 C CA . GLU A 1 243 ? -15.178 0.651 -28.838 1.00 40.31 243 GLU A CA 1
ATOM 1885 C C . GLU A 1 243 ? -15.988 1.740 -29.558 1.00 40.31 243 GLU A C 1
ATOM 1887 O O . GLU A 1 243 ? -16.576 2.603 -28.904 1.00 40.31 243 GLU A O 1
ATOM 1892 N N . GLU A 1 244 ? -15.890 1.772 -30.891 1.00 32.59 244 GLU A N 1
ATOM 1893 C CA . GLU A 1 244 ? -16.744 2.593 -31.765 1.00 32.59 244 GLU A CA 1
ATOM 1894 C C . GLU A 1 244 ? -18.183 2.067 -31.781 1.00 32.59 244 GLU A C 1
ATOM 1896 O O . GLU A 1 244 ? -18.360 0.824 -31.809 1.00 32.59 244 GLU A O 1
#

Nearest PDB structures (foldseek):
  6cq2-assembly1_A  TM=2.041E-01  e=5.977E-01  Mycobacterium tuberculosis H37Rv
  8czq-assembly1_A  TM=1.667E-01  e=6.694E-01  Mycobacterium tuberculosis
  5ujy-assembly1_A  TM=2.403E-01  e=3.085E+00  Mycobacterium tuberculosis
  4qqv-assembly2_D  TM=1.948E-01  e=9.570E+00  Mus musculus

Mean predicted aligned error: 5.45 Å

Sequence (244 aa):
MTDARSADRTRREGREFQVECVHWAQVRALPSGWTPARLMPLLDSLEVEGVEESDALEMTLMALQDRDLDEAADCVLQAVFGDTMRRGVRENLSHEIQEDRPWEDFAELSQQAGIFDAVVLLQQAFPLRIAKPGAVSITVRVQTASGAGRSWLDADTVDAALLLRILAAGMDDRAMLRRVFDDALAGSRFPEAGGILWHVSRGPSEGTACEFTIVSSHPWFDPLEDTESWTAQAWPDAPTRAEE

Radius of gyration: 20.29 Å; Cα contacts (8 Å, |Δi|>4): 399; chains: 1; bounding box: 43×37×56 Å

pLDDT: mean 91.22, std 12.11, range [32.59, 98.62]

Secondary structure (DSSP, 8-state):
--HHHHHHHHHHH-EEEEEEEEEEEEESS-TT---HHHHHHHHHHTT--S--TTTHHHHHHHHHHTS-HHHHHHHHHHHHHGGGS-HHHHHHHHHHHHHS-HHHH-S-HHHHHHHHHHHHHHHHH-TTTSPPP-EEEEEEEEE-S-HHHHHHHHSSS--HHHHHHHHHTTS-TTSHHHHHHHHHHHSS--TTHHHH-SEEEEEEEETTEEEEEEEEEHHHHGGGTT--EEEEEE-PPPP-----